Protein AF-A0ABD5R2S3-F1 (afdb_monomer_lite)

pLDDT: mean 78.73, std 15.58, range [35.03, 96.19]

Structure (mmCIF, N/CA/C/O backbone):
data_AF-A0ABD5R2S3-F1
#
_entry.id   AF-A0ABD5R2S3-F1
#
loop_
_atom_site.group_PDB
_atom_site.id
_atom_site.type_symbol
_atom_site.label_atom_id
_atom_site.label_alt_id
_atom_site.label_comp_id
_atom_site.label_asym_id
_atom_site.label_entity_id
_atom_site.label_seq_id
_atom_site.pdbx_PDB_ins_code
_atom_site.Cartn_x
_atom_site.Cartn_y
_atom_site.Cartn_z
_atom_site.occupancy
_atom_site.B_iso_or_equiv
_atom_site.auth_seq_id
_atom_site.auth_comp_id
_atom_site.auth_asym_id
_atom_site.auth_atom_id
_atom_site.pdbx_PDB_model_num
ATOM 1 N N . MET A 1 1 ? -37.734 40.642 54.650 1.00 35.03 1 MET A N 1
ATOM 2 C CA . MET A 1 1 ? -37.929 39.220 54.303 1.00 35.03 1 MET A CA 1
ATOM 3 C C . MET A 1 1 ? -37.049 38.918 53.099 1.00 35.03 1 MET A C 1
ATOM 5 O O . MET A 1 1 ? -37.447 39.195 51.981 1.00 35.03 1 MET A O 1
ATOM 9 N N . ILE A 1 2 ? -35.812 38.480 53.328 1.00 41.69 2 ILE A N 1
ATOM 10 C CA . ILE A 1 2 ? -34.903 38.029 52.266 1.00 41.69 2 ILE A CA 1
ATOM 11 C C . ILE A 1 2 ? -34.219 36.795 52.827 1.00 41.69 2 ILE A C 1
ATOM 13 O O . ILE A 1 2 ? -33.254 36.933 53.569 1.00 41.69 2 ILE A O 1
ATOM 17 N N . ILE A 1 3 ? -34.744 35.607 52.534 1.00 41.91 3 ILE A N 1
ATOM 18 C CA . ILE A 1 3 ? -33.978 34.374 52.696 1.00 41.91 3 ILE A CA 1
ATOM 19 C C . ILE A 1 3 ? -34.262 33.467 51.495 1.00 41.91 3 ILE A C 1
ATOM 21 O O . ILE A 1 3 ? -35.395 33.076 51.235 1.00 41.91 3 ILE A O 1
ATOM 25 N N . SER A 1 4 ? -33.156 33.185 50.803 1.00 44.66 4 SER A N 1
ATOM 26 C CA . SER A 1 4 ? -32.827 31.993 50.021 1.00 44.66 4 SER A CA 1
ATOM 27 C C . SER A 1 4 ? -33.628 31.665 48.759 1.00 44.66 4 SER A C 1
ATOM 29 O O . SER A 1 4 ? -34.630 30.960 48.801 1.00 44.66 4 SER A O 1
ATOM 31 N N . SER A 1 5 ? -33.044 31.983 47.603 1.00 44.72 5 SER A N 1
ATOM 32 C CA . SER A 1 5 ? -33.263 31.198 46.376 1.00 44.72 5 SER A CA 1
ATOM 33 C C . SER A 1 5 ? -32.020 31.064 45.480 1.00 44.72 5 SER A C 1
ATOM 35 O O . SER A 1 5 ? -32.139 30.691 44.321 1.00 44.72 5 SER A O 1
ATOM 37 N N . VAL A 1 6 ? -30.810 31.326 45.991 1.00 43.34 6 VAL A N 1
ATOM 38 C CA . VAL A 1 6 ? -29.577 31.328 45.165 1.00 43.34 6 VAL A CA 1
ATOM 39 C C . VAL A 1 6 ? -28.807 29.989 45.217 1.00 43.34 6 VAL A C 1
ATOM 41 O O . VAL A 1 6 ? -27.853 29.786 44.477 1.00 43.34 6 VAL A O 1
ATOM 44 N N . GLY A 1 7 ? -29.234 29.020 46.035 1.00 42.78 7 GLY A N 1
ATOM 45 C CA . GLY A 1 7 ? -28.465 27.789 46.286 1.00 42.78 7 GLY A CA 1
ATOM 46 C C . GLY A 1 7 ? -28.615 26.640 45.275 1.00 42.78 7 GLY A C 1
ATOM 47 O O . GLY A 1 7 ? -27.788 25.736 45.283 1.00 42.78 7 GLY A O 1
ATOM 48 N N . SER A 1 8 ? -29.636 26.630 44.411 1.00 38.38 8 SER A N 1
ATOM 49 C CA . SER A 1 8 ? -29.977 25.440 43.601 1.00 38.38 8 SER A CA 1
ATOM 50 C C . SER A 1 8 ? -29.576 25.508 42.121 1.00 38.38 8 SER A C 1
ATOM 52 O O . SER A 1 8 ? -29.535 24.471 41.463 1.00 38.38 8 SER A O 1
ATOM 54 N N . ALA A 1 9 ? -29.217 26.679 41.586 1.00 41.53 9 ALA A N 1
ATOM 55 C CA . ALA A 1 9 ? -28.818 26.815 40.177 1.00 41.53 9 ALA A CA 1
ATOM 56 C C . ALA A 1 9 ? -27.348 26.427 39.908 1.00 41.53 9 ALA A C 1
ATOM 58 O O . ALA A 1 9 ? -26.994 26.068 38.787 1.00 41.53 9 ALA A O 1
ATOM 59 N N . LEU A 1 10 ? -26.489 26.453 40.933 1.00 38.41 10 LEU A N 1
ATOM 60 C CA . LEU A 1 10 ? -25.050 26.188 40.793 1.00 38.41 10 LEU A CA 1
ATOM 61 C C . LEU A 1 10 ? -24.694 24.692 40.748 1.00 38.41 10 LEU A C 1
ATOM 63 O O . LEU A 1 10 ? -23.677 24.328 40.165 1.00 38.41 10 LEU A O 1
ATOM 67 N N . ILE A 1 11 ? -25.540 23.809 41.289 1.00 41.69 11 ILE A N 1
ATOM 68 C CA . ILE A 1 11 ? -25.256 22.361 41.345 1.00 41.69 11 ILE A CA 1
ATOM 69 C C . ILE A 1 11 ? -25.695 21.645 40.051 1.00 41.69 11 ILE A C 1
ATOM 71 O O . ILE A 1 11 ? -25.030 20.710 39.608 1.00 41.69 11 ILE A O 1
ATOM 75 N N . GLY A 1 12 ? -26.744 22.131 39.374 1.00 38.59 12 GLY A N 1
ATOM 76 C CA . GLY A 1 12 ? -27.188 21.581 38.083 1.00 38.59 12 GLY A CA 1
ATOM 77 C C . GLY A 1 12 ? -26.218 21.847 36.922 1.00 38.59 12 GLY A C 1
ATOM 78 O O . GLY A 1 12 ? -26.056 20.998 36.047 1.00 38.59 12 GLY A O 1
ATOM 79 N N . GLY A 1 13 ? -25.521 22.990 36.934 1.00 43.22 13 GLY A N 1
ATOM 80 C CA . GLY A 1 13 ? -24.570 23.367 35.879 1.00 43.22 13 GLY A CA 1
ATOM 81 C C . GLY A 1 13 ? -23.265 22.561 35.889 1.00 43.22 13 GLY A C 1
ATOM 82 O O . GLY A 1 13 ? -22.719 22.264 34.828 1.00 43.22 13 GLY A O 1
ATOM 83 N N . ILE A 1 14 ? -22.785 22.151 37.068 1.00 48.53 14 ILE A N 1
ATOM 84 C CA . ILE A 1 14 ? -21.514 21.417 37.207 1.00 48.53 14 ILE A CA 1
ATOM 85 C C . ILE A 1 14 ? -21.703 19.927 36.875 1.00 48.53 14 ILE A C 1
ATOM 87 O O . ILE A 1 14 ? -20.902 19.361 36.132 1.00 48.53 14 ILE A O 1
ATOM 91 N N . ALA A 1 15 ? -22.799 19.303 37.325 1.00 50.97 15 ALA A N 1
ATOM 92 C CA . ALA A 1 15 ? -23.119 17.915 36.971 1.00 50.97 15 ALA A CA 1
ATOM 93 C C . ALA A 1 15 ? -23.463 17.755 35.474 1.00 50.97 15 ALA A C 1
ATOM 95 O O . ALA A 1 15 ? -23.032 16.791 34.839 1.00 50.97 15 ALA A O 1
ATOM 96 N N . GLY A 1 16 ? -24.166 18.732 34.883 1.00 47.44 16 GLY A N 1
ATOM 97 C CA . GLY A 1 16 ? -24.430 18.770 33.441 1.00 47.44 16 GLY A CA 1
ATOM 98 C C . GLY A 1 16 ? -23.168 18.992 32.597 1.00 47.44 16 GLY A C 1
ATOM 99 O O . GLY A 1 16 ? -23.027 18.380 31.538 1.00 47.44 16 GLY A O 1
ATOM 100 N N . GLY A 1 17 ? -22.221 19.809 33.073 1.00 53.38 17 GLY A N 1
ATOM 101 C CA . GLY A 1 17 ? -20.957 20.090 32.382 1.00 53.38 17 GLY A CA 1
ATOM 102 C C . GLY A 1 17 ? -20.000 18.896 32.337 1.00 53.38 17 GLY A C 1
ATOM 103 O O . GLY A 1 17 ? -19.489 18.564 31.269 1.00 53.38 17 GLY A O 1
ATOM 104 N N . VAL A 1 18 ? -19.812 18.199 33.465 1.00 60.12 18 VAL A N 1
ATOM 105 C CA . VAL A 1 18 ? -18.942 17.007 33.534 1.00 60.12 18 VAL A CA 1
ATOM 106 C C . VAL A 1 18 ? -19.537 15.842 32.737 1.00 60.12 18 VAL A C 1
ATOM 108 O O . VAL A 1 18 ? -18.823 15.192 31.976 1.00 60.12 18 VAL A O 1
ATOM 111 N N . GLY A 1 19 ? -20.854 15.619 32.831 1.00 59.47 19 GLY A N 1
ATOM 112 C CA . GLY A 1 19 ? -21.535 14.591 32.037 1.00 59.47 19 GLY A CA 1
ATOM 113 C C . GLY A 1 19 ? -21.441 14.850 30.531 1.00 59.47 19 GLY A C 1
ATOM 114 O O . GLY A 1 19 ? -21.143 13.940 29.760 1.00 59.47 19 GLY A O 1
ATOM 115 N N . THR A 1 20 ? -21.612 16.106 30.107 1.00 68.25 20 THR A N 1
ATOM 116 C CA . THR A 1 20 ? -21.479 16.491 28.693 1.00 68.25 20 THR A CA 1
ATOM 117 C C . THR A 1 20 ? -20.044 16.329 28.197 1.00 68.25 20 THR A C 1
ATOM 119 O O . THR A 1 20 ? -19.849 15.857 27.080 1.00 68.25 20 THR A O 1
ATOM 122 N N . TYR A 1 21 ? -19.041 16.662 29.015 1.00 66.88 21 TYR A N 1
ATOM 123 C CA . TYR A 1 21 ? -17.632 16.496 28.655 1.00 66.88 21 TYR A CA 1
ATOM 124 C C . TYR A 1 21 ? -17.273 15.023 28.409 1.00 66.88 21 TYR A C 1
ATOM 126 O O . TYR A 1 21 ? -16.749 14.700 27.346 1.00 66.88 21 TYR A O 1
ATOM 134 N N . ILE A 1 22 ? -17.651 14.118 29.319 1.00 73.00 22 ILE A N 1
ATOM 135 C CA . ILE A 1 22 ? -17.390 12.672 29.177 1.00 73.00 22 ILE A CA 1
ATOM 136 C C . ILE A 1 22 ? -18.090 12.105 27.932 1.00 73.00 22 ILE A C 1
ATOM 138 O O . ILE A 1 22 ? -17.504 11.332 27.173 1.00 73.00 22 ILE A O 1
ATOM 142 N N . VAL A 1 23 ? -19.340 12.512 27.682 1.00 73.75 23 VAL A N 1
ATOM 143 C CA . VAL A 1 23 ? -20.082 12.096 26.481 1.00 73.75 23 VAL A CA 1
ATOM 144 C C . VAL A 1 23 ? -19.420 12.633 25.211 1.00 73.75 23 VAL A C 1
ATOM 146 O O . VAL A 1 23 ? -19.273 11.893 24.239 1.00 73.75 23 VAL A O 1
ATOM 149 N N . GLN A 1 24 ? -18.980 13.893 25.203 1.00 70.06 24 GLN A N 1
ATOM 150 C CA . GLN A 1 24 ? -18.267 14.478 24.067 1.00 70.06 24 GLN A CA 1
ATOM 151 C C . GLN A 1 24 ? -16.930 13.785 23.809 1.00 70.06 24 GLN A C 1
ATOM 153 O O . GLN A 1 24 ? -16.581 13.565 22.650 1.00 70.06 24 GLN A O 1
ATOM 158 N N . GLU A 1 25 ? -16.198 13.423 24.858 1.00 77.50 25 GLU A N 1
ATOM 159 C CA . GLU A 1 25 ? -14.932 12.703 24.755 1.00 77.50 25 GLU A CA 1
ATOM 160 C C . GLU A 1 25 ? -15.140 11.302 24.175 1.00 77.50 25 GLU A C 1
ATOM 162 O O . GLU A 1 25 ? -14.467 10.934 23.214 1.00 77.50 25 GLU A O 1
ATOM 167 N N . LYS A 1 26 ? -16.176 10.586 24.626 1.00 73.62 26 LYS A N 1
ATOM 168 C CA . LYS A 1 26 ? -16.571 9.294 24.048 1.00 73.62 26 LYS A CA 1
ATOM 169 C C . LYS A 1 26 ? -16.994 9.411 22.580 1.00 73.62 26 LYS A C 1
ATOM 171 O O . LYS A 1 26 ? -16.576 8.612 21.751 1.00 73.62 26 LYS A O 1
ATOM 176 N N . ILE A 1 27 ? -17.771 10.436 22.220 1.00 79.50 27 ILE A N 1
ATOM 177 C CA . ILE A 1 27 ? -18.147 10.691 20.818 1.00 79.50 27 ILE A CA 1
ATOM 178 C C . ILE A 1 27 ? -16.908 10.996 19.966 1.00 79.50 27 ILE A C 1
ATOM 180 O O . ILE A 1 27 ? -16.833 10.558 18.819 1.00 79.50 27 ILE A O 1
ATOM 184 N N . ARG A 1 28 ? -15.939 11.755 20.492 1.00 82.31 28 ARG A N 1
ATOM 185 C CA . ARG A 1 28 ? -14.683 12.058 19.787 1.00 82.31 28 ARG A CA 1
ATOM 186 C C . ARG A 1 28 ? -13.827 10.810 19.596 1.00 82.31 28 ARG A C 1
ATOM 188 O O . ARG A 1 28 ? -13.316 10.633 18.495 1.00 82.31 28 ARG A O 1
ATOM 195 N N . ALA A 1 29 ? -13.714 9.961 20.617 1.00 83.06 29 ALA A N 1
ATOM 196 C CA . ALA A 1 29 ? -13.007 8.686 20.538 1.00 83.06 29 ALA A CA 1
ATOM 197 C C . ALA A 1 29 ? -13.628 7.781 19.466 1.00 83.06 29 ALA A C 1
ATOM 199 O O . ALA A 1 29 ? -12.946 7.435 18.506 1.00 83.06 29 ALA A O 1
ATOM 200 N N . ASN A 1 30 ? -14.945 7.557 19.523 1.00 83.62 30 ASN A N 1
ATOM 201 C CA . ASN A 1 30 ? -15.657 6.750 18.528 1.00 83.62 30 ASN A CA 1
ATOM 202 C C . ASN A 1 30 ? -15.511 7.318 17.105 1.00 83.62 30 ASN A C 1
ATOM 204 O O . ASN A 1 30 ? -15.326 6.577 16.146 1.00 83.62 30 ASN A O 1
ATOM 208 N N . LYS A 1 31 ? -15.570 8.649 16.941 1.00 88.00 31 LYS A N 1
ATOM 209 C CA . LYS A 1 31 ? -15.338 9.292 15.636 1.00 88.00 31 LYS A CA 1
ATOM 210 C C . LYS A 1 31 ? -13.907 9.103 15.140 1.00 88.00 31 LYS A C 1
ATOM 212 O O . LYS A 1 31 ? -13.702 9.064 13.932 1.00 88.00 31 LYS A O 1
ATOM 217 N N . LYS A 1 32 ? -12.919 9.060 16.038 1.00 88.25 32 LYS A N 1
ATOM 218 C CA . LYS A 1 32 ? -11.519 8.823 15.676 1.00 88.25 32 LYS A CA 1
ATOM 219 C C . LYS A 1 32 ? -11.322 7.372 15.244 1.00 88.25 32 LYS A C 1
ATOM 221 O O . LYS A 1 32 ? -10.746 7.158 14.187 1.00 88.25 32 LYS A O 1
ATOM 226 N N . GLU A 1 33 ? -11.844 6.416 16.006 1.00 88.50 33 GLU A N 1
ATOM 227 C CA . GLU A 1 33 ? -11.808 4.988 15.660 1.00 88.50 33 GLU A CA 1
ATOM 228 C C . GLU A 1 33 ? -12.471 4.725 14.308 1.00 88.50 33 GLU A C 1
ATOM 230 O O . GLU A 1 33 ? -11.879 4.087 13.442 1.00 88.50 33 GLU A O 1
ATOM 235 N N . GLU A 1 34 ? -13.646 5.311 14.073 1.00 89.56 34 GLU A N 1
ATOM 236 C CA . GLU A 1 34 ? -14.338 5.175 12.793 1.00 89.56 34 GLU A CA 1
ATOM 237 C C . GLU A 1 34 ? -13.530 5.766 11.631 1.00 89.56 34 GLU A C 1
ATOM 239 O O . GLU A 1 34 ? -13.448 5.162 10.565 1.00 89.56 34 GLU A O 1
ATOM 244 N N . LYS A 1 35 ? -12.879 6.917 11.835 1.00 91.50 35 LYS A N 1
ATOM 245 C CA . LYS A 1 35 ? -11.986 7.502 10.824 1.00 91.50 35 LYS A CA 1
ATOM 246 C C . LYS A 1 35 ? -10.779 6.618 10.534 1.00 91.50 35 LYS A C 1
ATOM 248 O O . LYS A 1 35 ? -10.423 6.468 9.373 1.00 91.50 35 LYS A O 1
ATOM 253 N N . ILE A 1 36 ? -10.163 6.034 11.562 1.00 93.31 36 ILE A N 1
ATOM 254 C CA . ILE A 1 36 ? -9.034 5.106 11.400 1.00 93.31 36 ILE A CA 1
ATOM 255 C C . ILE A 1 36 ? -9.485 3.880 10.602 1.00 93.31 36 ILE A C 1
ATOM 257 O O . ILE A 1 36 ? -8.828 3.496 9.639 1.00 93.31 36 ILE A O 1
ATOM 261 N N . ARG A 1 37 ? -10.646 3.311 10.942 1.00 91.44 37 ARG A N 1
ATOM 262 C CA . ARG A 1 37 ? -11.231 2.167 10.235 1.00 91.44 37 ARG A CA 1
ATOM 263 C C . ARG A 1 37 ? -11.491 2.476 8.761 1.00 91.44 37 ARG A C 1
ATOM 265 O O . ARG A 1 37 ? -11.076 1.710 7.896 1.00 91.44 37 ARG A O 1
ATOM 272 N N . GLN A 1 38 ? -12.127 3.611 8.471 1.00 91.81 38 GLN A N 1
ATOM 273 C CA . GLN A 1 38 ? -12.382 4.063 7.099 1.00 91.81 38 GLN A CA 1
ATOM 274 C C . GLN A 1 38 ? -11.083 4.319 6.329 1.00 91.81 38 GLN A C 1
ATOM 276 O O . GLN A 1 38 ? -10.996 3.982 5.148 1.00 91.81 38 GLN A O 1
ATOM 281 N N . LEU A 1 39 ? -10.067 4.879 6.991 1.00 94.31 39 LEU A N 1
ATOM 282 C CA . LEU A 1 39 ? -8.756 5.111 6.396 1.00 94.31 39 LEU A CA 1
ATOM 283 C C . LEU A 1 39 ? -8.080 3.792 6.007 1.00 94.31 39 LEU A C 1
ATOM 285 O O . LEU A 1 39 ? -7.690 3.647 4.851 1.00 94.31 39 LEU A O 1
ATOM 289 N N . ARG A 1 40 ? -8.006 2.818 6.925 1.00 94.56 40 ARG A N 1
ATOM 290 C CA . ARG A 1 40 ? -7.461 1.476 6.645 1.00 94.56 40 ARG A CA 1
ATOM 291 C C . ARG A 1 40 ? -8.175 0.820 5.471 1.00 94.56 40 ARG A C 1
ATOM 293 O O . ARG A 1 40 ? -7.526 0.397 4.523 1.00 94.56 40 ARG A O 1
ATOM 300 N N . GLN A 1 41 ? -9.508 0.807 5.497 1.00 91.56 41 GLN A N 1
ATOM 301 C CA . GLN A 1 41 ? -10.320 0.225 4.427 1.00 91.56 41 GLN A CA 1
ATOM 302 C C . GLN A 1 41 ? -10.076 0.900 3.076 1.00 91.56 41 GLN A C 1
ATOM 304 O O . GLN A 1 41 ? -9.966 0.215 2.064 1.00 91.56 41 GLN A O 1
ATOM 309 N N . SER A 1 42 ? -9.964 2.229 3.054 1.00 92.38 42 SER A N 1
ATOM 310 C CA . SER A 1 42 ? -9.717 2.972 1.817 1.00 92.38 42 SER A CA 1
ATOM 311 C C . SER A 1 42 ? -8.323 2.679 1.259 1.00 92.38 42 SER A C 1
ATOM 313 O O . SER A 1 42 ? -8.182 2.461 0.058 1.00 92.38 42 SER A O 1
ATOM 315 N N . LEU A 1 43 ? -7.301 2.642 2.122 1.00 94.44 43 LEU A N 1
ATOM 316 C CA . LEU A 1 43 ? -5.931 2.310 1.725 1.00 94.44 43 LEU A CA 1
ATOM 317 C C . LEU A 1 43 ? -5.838 0.871 1.210 1.00 94.44 43 LEU A C 1
ATOM 319 O O . LEU A 1 43 ? -5.302 0.648 0.131 1.00 94.44 43 LEU A O 1
ATOM 323 N N . ILE A 1 44 ? -6.432 -0.093 1.918 1.00 92.75 44 ILE A N 1
ATOM 324 C CA . ILE A 1 44 ? -6.492 -1.493 1.478 1.00 92.75 44 ILE A CA 1
ATOM 325 C C . ILE A 1 44 ? -7.224 -1.618 0.139 1.00 92.75 44 ILE A C 1
ATOM 327 O O . ILE A 1 44 ? -6.778 -2.359 -0.732 1.00 92.75 44 ILE A O 1
ATOM 331 N N . ALA A 1 45 ? -8.314 -0.875 -0.068 1.00 90.38 45 ALA A N 1
ATOM 332 C CA . ALA A 1 45 ? -9.027 -0.880 -1.340 1.00 90.38 45 ALA A CA 1
ATOM 333 C C . ALA A 1 45 ? -8.148 -0.373 -2.498 1.00 90.38 45 ALA A C 1
ATOM 335 O O . ALA A 1 45 ? -8.150 -0.992 -3.562 1.00 90.38 45 ALA A O 1
ATOM 336 N N . GLU A 1 46 ? -7.361 0.691 -2.302 1.00 91.81 46 GLU A N 1
ATOM 337 C CA . GLU A 1 46 ? -6.380 1.138 -3.304 1.00 91.81 46 GLU A CA 1
ATOM 338 C C . GLU A 1 46 ? -5.303 0.070 -3.544 1.00 91.81 46 GLU A C 1
ATOM 340 O O . GLU A 1 46 ? -5.079 -0.319 -4.687 1.00 91.81 46 GLU A O 1
ATOM 345 N N . LEU A 1 47 ? -4.709 -0.475 -2.476 1.00 92.31 47 LEU A N 1
ATOM 346 C CA . LEU A 1 47 ? -3.671 -1.511 -2.552 1.00 92.31 47 LEU A CA 1
ATOM 347 C C . LEU A 1 47 ? -4.156 -2.798 -3.235 1.00 92.31 47 LEU A C 1
ATOM 349 O O . LEU A 1 47 ? -3.370 -3.452 -3.920 1.00 92.31 47 LEU A O 1
ATOM 353 N N . SER A 1 48 ? -5.438 -3.148 -3.083 1.00 89.00 48 SER A N 1
ATOM 354 C CA . SER A 1 48 ? -6.058 -4.318 -3.721 1.00 89.00 48 SER A CA 1
ATOM 355 C C . SER A 1 48 ? -6.166 -4.200 -5.241 1.00 89.00 48 SER A C 1
ATOM 357 O O . SER A 1 48 ? -6.294 -5.218 -5.913 1.00 89.00 48 SER A O 1
ATOM 359 N N . CYS A 1 49 ? -6.116 -2.97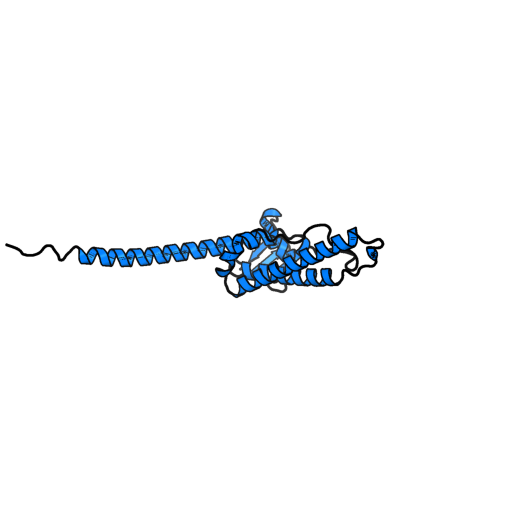8 -5.780 1.00 87.69 49 CYS A N 1
ATOM 360 C CA . CYS A 1 49 ? -6.215 -2.715 -7.215 1.00 87.69 49 CYS A CA 1
ATOM 361 C C . CYS A 1 49 ? -4.845 -2.701 -7.915 1.00 87.69 49 CYS A C 1
ATOM 363 O O . CYS A 1 49 ? -4.777 -2.397 -9.102 1.00 87.69 49 CYS A O 1
ATOM 365 N N . LEU A 1 50 ? -3.755 -2.982 -7.191 1.00 86.88 50 LEU A N 1
ATOM 366 C CA . LEU A 1 50 ? -2.385 -2.961 -7.714 1.00 86.88 50 LEU A CA 1
ATOM 367 C C . LEU A 1 50 ? -1.975 -4.335 -8.263 1.00 86.88 50 LEU A C 1
ATOM 369 O O . LEU A 1 50 ? -1.050 -4.986 -7.766 1.00 86.88 50 LEU A O 1
ATOM 373 N N . ASP A 1 51 ? -2.691 -4.785 -9.288 1.00 81.50 51 ASP A N 1
ATOM 374 C CA . ASP A 1 51 ? -2.576 -6.129 -9.867 1.00 81.50 51 ASP A CA 1
ATOM 375 C C . ASP A 1 51 ? -1.169 -6.421 -10.414 1.00 81.50 51 ASP A C 1
ATOM 377 O O . ASP A 1 51 ? -0.699 -7.562 -10.406 1.00 81.50 51 ASP A O 1
ATOM 381 N N . GLU A 1 52 ? -0.454 -5.399 -10.875 1.00 77.81 52 GLU A N 1
ATOM 382 C CA . GLU A 1 52 ? 0.900 -5.516 -11.411 1.00 77.81 52 GLU A CA 1
ATOM 383 C C . GLU A 1 52 ? 1.961 -5.803 -10.338 1.00 77.81 52 GLU A C 1
ATOM 385 O O . GLU A 1 52 ? 3.020 -6.367 -10.641 1.00 77.81 52 GLU A O 1
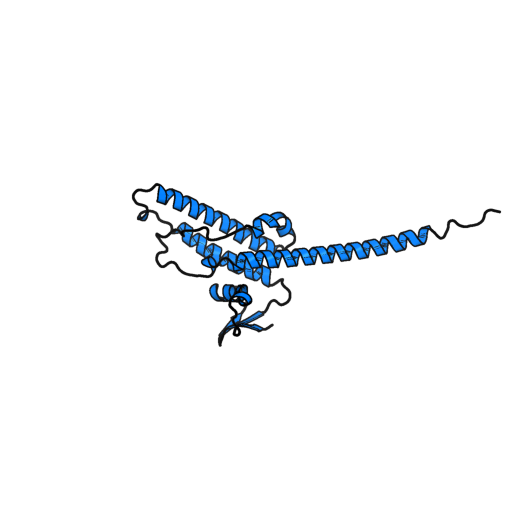ATOM 390 N N . LEU A 1 53 ? 1.696 -5.432 -9.081 1.00 78.38 53 LEU A N 1
ATOM 391 C CA . LEU A 1 53 ? 2.560 -5.799 -7.958 1.00 78.38 53 LEU A CA 1
ATOM 392 C C . LEU A 1 53 ? 2.314 -7.248 -7.530 1.00 78.38 53 LEU A C 1
ATOM 394 O O . LEU A 1 53 ? 3.262 -7.933 -7.152 1.00 78.38 53 LEU A O 1
ATOM 398 N N . ALA A 1 54 ? 1.075 -7.725 -7.668 1.00 72.25 54 ALA A N 1
ATOM 399 C CA . ALA A 1 54 ? 0.687 -9.096 -7.359 1.00 72.25 54 ALA A CA 1
ATOM 400 C C . ALA A 1 54 ? 1.155 -10.122 -8.400 1.00 72.25 54 ALA A C 1
ATOM 402 O O . ALA A 1 54 ? 1.428 -11.274 -8.059 1.00 72.25 54 ALA A O 1
ATOM 403 N N . ASN A 1 55 ? 1.264 -9.715 -9.667 1.00 69.50 55 ASN A N 1
ATOM 404 C CA . ASN A 1 55 ? 1.637 -10.598 -10.764 1.00 69.50 55 ASN A CA 1
ATOM 405 C C . ASN A 1 55 ? 3.142 -10.547 -11.065 1.00 69.50 55 ASN A C 1
ATOM 407 O O . ASN A 1 55 ? 3.685 -9.568 -11.581 1.00 69.50 55 ASN A O 1
ATOM 411 N N . GLU A 1 56 ? 3.823 -11.661 -10.816 1.00 59.03 56 GLU A N 1
ATOM 412 C CA . GLU A 1 56 ? 5.245 -11.847 -11.102 1.00 59.03 56 GLU A CA 1
ATOM 413 C C . GLU A 1 56 ? 5.455 -12.189 -12.588 1.00 59.03 56 GLU A C 1
ATOM 415 O O . GLU A 1 56 ? 5.709 -13.332 -12.963 1.00 59.03 56 GLU A O 1
ATOM 420 N N . LYS A 1 57 ? 5.254 -11.222 -13.492 1.00 53.72 57 LYS A N 1
ATOM 421 C CA . LYS A 1 57 ? 5.439 -11.463 -14.932 1.00 53.72 57 LYS A CA 1
ATOM 422 C C . LYS A 1 57 ? 6.085 -10.288 -15.652 1.00 53.72 57 LYS A C 1
ATOM 424 O O . LYS A 1 57 ? 5.409 -9.416 -16.183 1.00 53.72 57 LYS A O 1
ATOM 429 N N . SER A 1 58 ? 7.401 -10.361 -15.833 1.00 49.50 58 SER A N 1
ATOM 430 C CA . SER A 1 58 ? 7.950 -10.028 -17.148 1.00 49.50 58 SER A CA 1
ATOM 431 C C . SER A 1 58 ? 9.045 -11.027 -17.512 1.00 49.50 58 SER A C 1
ATOM 433 O O . SER A 1 58 ? 9.912 -11.351 -16.711 1.00 49.50 58 SER A O 1
ATOM 435 N N . SER A 1 59 ? 8.985 -11.573 -18.722 1.00 43.00 59 SER A N 1
ATOM 436 C CA . SER A 1 59 ? 9.925 -12.581 -19.222 1.00 43.00 59 SER A CA 1
ATOM 437 C C . SER A 1 59 ? 11.236 -11.976 -19.749 1.00 43.00 59 SER A C 1
ATOM 439 O O . SER A 1 59 ? 12.091 -12.711 -20.233 1.00 43.00 59 SER A O 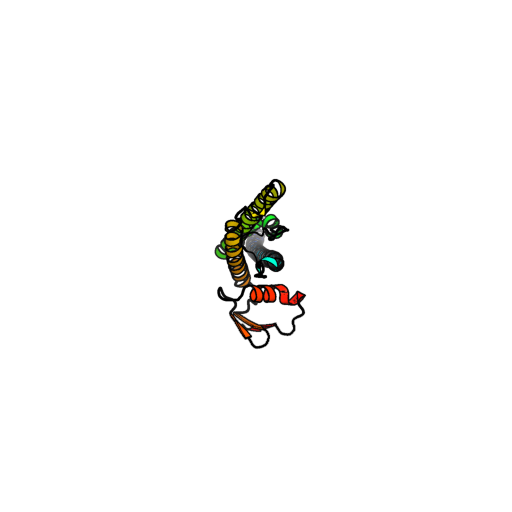1
ATOM 441 N N . ASN A 1 60 ? 11.408 -10.647 -19.680 1.00 51.72 60 ASN A N 1
ATOM 442 C CA . ASN A 1 60 ? 12.623 -9.940 -20.098 1.00 51.72 60 ASN A CA 1
ATOM 443 C C . ASN A 1 60 ? 12.913 -8.724 -19.198 1.00 51.72 60 ASN A C 1
ATOM 445 O O . ASN A 1 60 ? 12.847 -7.567 -19.610 1.00 51.72 60 ASN A O 1
ATOM 449 N N . TYR A 1 61 ? 13.298 -9.023 -17.956 1.00 51.75 61 TYR A N 1
ATOM 450 C CA . TYR A 1 61 ? 13.597 -8.063 -16.885 1.00 51.75 61 TYR A CA 1
ATOM 451 C C . TYR A 1 61 ? 14.687 -7.023 -17.204 1.00 51.75 61 TYR A C 1
ATOM 453 O O . TYR A 1 61 ? 14.812 -6.039 -16.494 1.00 51.75 61 TYR A O 1
ATOM 461 N N . ARG A 1 62 ? 15.536 -7.219 -18.219 1.00 51.28 62 ARG A N 1
ATOM 462 C CA . ARG A 1 62 ? 16.644 -6.280 -18.494 1.00 51.28 62 ARG A CA 1
ATOM 463 C C . ARG A 1 62 ? 16.285 -5.133 -19.435 1.00 51.28 62 ARG A C 1
ATOM 465 O O . ARG A 1 62 ? 16.939 -4.098 -19.385 1.00 51.28 62 ARG A O 1
ATOM 472 N N . THR A 1 63 ? 15.277 -5.308 -20.287 1.00 56.34 63 THR A N 1
ATOM 473 C CA . THR A 1 63 ? 15.033 -4.402 -21.425 1.00 56.34 63 THR A CA 1
ATOM 474 C C . THR A 1 63 ? 13.608 -3.867 -21.502 1.00 56.34 63 THR A C 1
ATOM 476 O O . THR A 1 63 ? 13.324 -3.032 -22.357 1.00 56.34 63 THR A O 1
ATOM 479 N N . GLN A 1 64 ? 12.703 -4.323 -20.633 1.00 65.50 64 GLN A N 1
ATOM 480 C CA . GLN A 1 64 ? 11.307 -3.897 -20.655 1.00 65.50 64 GLN A CA 1
ATOM 481 C C . GLN A 1 64 ? 11.024 -2.904 -19.532 1.00 65.50 64 GLN A C 1
ATOM 483 O O . GLN A 1 64 ? 11.151 -3.214 -18.351 1.00 65.50 64 GLN A O 1
ATOM 488 N N . VAL A 1 65 ? 10.607 -1.703 -19.928 1.00 68.75 65 VAL A N 1
ATOM 489 C CA . VAL A 1 65 ? 9.955 -0.739 -19.044 1.00 68.75 65 VAL A CA 1
ATOM 490 C C . VAL A 1 65 ? 8.449 -0.982 -19.161 1.00 68.75 65 VAL A C 1
ATOM 492 O O . VAL A 1 65 ? 7.950 -1.080 -20.286 1.00 68.75 65 VAL A O 1
ATOM 495 N N . PRO A 1 66 ? 7.703 -1.086 -18.050 1.00 70.00 66 PRO A N 1
ATOM 496 C CA . PRO A 1 66 ? 6.251 -1.232 -18.101 1.00 70.00 66 PRO A CA 1
ATOM 497 C C . PRO A 1 66 ? 5.604 -0.123 -18.937 1.00 70.00 66 PRO A C 1
ATOM 499 O O . PRO A 1 66 ? 6.130 0.989 -19.004 1.00 70.00 66 PRO A O 1
ATOM 502 N N . GLY A 1 67 ? 4.479 -0.417 -19.595 1.00 62.72 67 GLY A N 1
ATOM 503 C CA . GLY A 1 67 ? 3.823 0.505 -20.535 1.00 62.72 67 GLY A CA 1
ATOM 504 C C . GLY A 1 67 ? 2.952 1.583 -19.879 1.00 62.72 67 GLY A C 1
ATOM 505 O O . GLY A 1 67 ? 2.862 2.687 -20.406 1.00 62.72 67 GLY A O 1
ATOM 506 N N . ASN A 1 68 ? 2.395 1.300 -18.694 1.00 66.00 68 ASN A N 1
ATOM 507 C CA . ASN A 1 68 ? 1.500 2.196 -17.946 1.00 66.00 68 ASN A CA 1
ATOM 508 C C . ASN A 1 68 ? 2.016 2.490 -16.531 1.00 66.00 68 ASN A C 1
ATOM 510 O O . ASN A 1 68 ? 2.977 1.868 -16.075 1.00 66.00 68 ASN A O 1
ATOM 514 N N . GLU A 1 69 ? 1.455 3.504 -15.870 1.00 68.19 69 GLU A N 1
ATOM 515 C CA . GLU A 1 69 ? 1.667 3.674 -14.427 1.00 68.19 69 GLU A CA 1
ATOM 516 C C . GLU A 1 69 ? 1.206 2.402 -13.710 1.00 68.19 69 GLU A C 1
ATOM 518 O O . GLU A 1 69 ? 0.154 1.863 -14.033 1.00 68.19 69 GLU A O 1
ATOM 523 N N . ILE A 1 70 ? 2.040 1.898 -12.804 1.00 71.81 70 ILE A N 1
ATOM 524 C CA . ILE A 1 70 ? 1.852 0.590 -12.158 1.00 71.81 70 ILE A CA 1
ATOM 525 C C . ILE A 1 70 ? 1.187 0.768 -10.791 1.00 71.81 70 ILE A C 1
ATOM 527 O O . ILE A 1 70 ? 0.618 -0.161 -10.234 1.00 71.81 70 ILE A O 1
ATOM 531 N N . ILE A 1 71 ? 1.308 1.967 -10.212 1.00 80.44 71 ILE A N 1
ATOM 532 C CA . ILE A 1 71 ? 0.909 2.225 -8.832 1.00 80.44 71 ILE A CA 1
ATOM 533 C C . ILE A 1 71 ? 0.140 3.532 -8.753 1.00 80.44 71 ILE A C 1
ATOM 535 O O . ILE A 1 71 ? 0.711 4.599 -8.966 1.00 80.44 71 ILE A O 1
ATOM 539 N N . THR A 1 72 ? -1.140 3.459 -8.403 1.00 83.38 72 THR A N 1
ATOM 540 C CA . THR A 1 72 ? -1.950 4.633 -8.071 1.00 83.38 72 THR A CA 1
ATOM 541 C C . THR A 1 72 ? -1.733 5.028 -6.611 1.00 83.38 72 THR A C 1
ATOM 543 O O . THR A 1 72 ? -1.534 4.178 -5.747 1.00 83.38 72 THR A O 1
ATOM 546 N N . ALA A 1 73 ? -1.770 6.330 -6.323 1.00 88.00 73 ALA A N 1
ATOM 547 C CA . ALA A 1 73 ? -1.581 6.871 -4.972 1.00 88.00 73 ALA A CA 1
ATOM 548 C C . ALA A 1 73 ? -2.629 7.941 -4.628 1.00 88.00 73 ALA A C 1
ATOM 550 O O . ALA A 1 73 ? -2.335 8.912 -3.929 1.00 88.00 73 ALA A O 1
ATOM 551 N N . GLU A 1 74 ? -3.826 7.836 -5.197 1.00 89.56 74 GLU A N 1
ATOM 552 C CA . GLU A 1 74 ? -4.886 8.837 -5.074 1.00 89.56 74 GLU A CA 1
ATOM 553 C C . GLU A 1 74 ? -5.497 8.842 -3.671 1.00 89.56 74 GLU A C 1
ATOM 555 O O . GLU A 1 74 ? -5.652 9.907 -3.059 1.00 89.56 74 GLU A O 1
ATOM 560 N N . VAL A 1 75 ? -5.793 7.661 -3.124 1.00 91.38 75 VAL A N 1
ATOM 561 C CA . VAL A 1 75 ? -6.327 7.505 -1.767 1.00 91.38 75 VAL A CA 1
ATOM 562 C C . VAL A 1 75 ? -5.288 7.949 -0.748 1.00 91.38 75 VAL A C 1
ATOM 564 O O . VAL A 1 75 ? -5.611 8.741 0.140 1.00 91.38 75 VAL A O 1
ATOM 567 N N . TYR A 1 76 ? -4.032 7.531 -0.911 1.00 92.25 76 TYR A N 1
ATOM 568 C CA . TYR A 1 76 ? -2.940 8.010 -0.065 1.00 92.25 76 TYR A CA 1
ATOM 569 C C . TYR A 1 76 ? -2.796 9.537 -0.100 1.00 92.25 76 TYR A C 1
ATOM 571 O O . TYR A 1 76 ? -2.795 10.187 0.947 1.00 92.25 76 TYR A O 1
ATOM 579 N N . LYS A 1 77 ? -2.726 10.146 -1.292 1.00 90.88 77 LYS A N 1
ATOM 580 C CA . LYS A 1 77 ? -2.560 11.604 -1.433 1.00 90.88 77 LYS A CA 1
ATOM 581 C C . LYS A 1 77 ? -3.732 12.368 -0.816 1.00 90.88 77 LYS A C 1
ATOM 583 O O . LYS A 1 77 ? -3.505 13.323 -0.068 1.00 90.88 77 LYS A O 1
ATOM 588 N N . SER A 1 78 ? -4.966 11.933 -1.084 1.00 92.19 78 SER A N 1
ATOM 589 C CA . SER A 1 78 ? -6.185 12.573 -0.563 1.00 92.19 78 SER A CA 1
ATOM 590 C C . SER A 1 78 ? -6.339 12.442 0.955 1.00 92.19 78 SER A C 1
ATOM 592 O O . SER A 1 78 ? -6.940 13.314 1.583 1.00 92.19 78 SER A O 1
ATOM 594 N N . ASN A 1 79 ? -5.738 11.413 1.562 1.00 91.50 79 ASN A N 1
ATOM 595 C CA . ASN A 1 79 ? -5.794 11.159 3.002 1.00 91.50 79 ASN A CA 1
ATOM 596 C C . ASN A 1 79 ? -4.461 11.378 3.733 1.00 91.50 79 ASN A C 1
ATOM 598 O O . ASN A 1 79 ? -4.346 11.026 4.904 1.00 91.50 79 ASN A O 1
ATOM 602 N N . SER A 1 80 ? -3.472 12.007 3.095 1.00 89.50 80 SER A N 1
ATOM 603 C CA . SER A 1 80 ? -2.120 12.201 3.646 1.00 89.50 80 SER A CA 1
ATOM 604 C C . SER A 1 80 ? -2.098 12.841 5.044 1.00 89.50 80 SER A C 1
ATOM 606 O O . SER A 1 80 ? -1.335 12.424 5.912 1.00 89.50 80 SER A O 1
ATOM 608 N N . SER A 1 81 ? -2.989 13.801 5.314 1.00 89.81 81 SER A N 1
ATOM 609 C CA . SER A 1 81 ? -3.123 14.436 6.636 1.00 89.81 81 SER A CA 1
ATOM 610 C C . SER A 1 81 ? -3.662 13.494 7.722 1.00 89.81 81 SER A C 1
ATOM 612 O O . SER A 1 81 ? -3.418 13.705 8.911 1.00 89.81 81 SER A O 1
ATOM 614 N N . GLN A 1 82 ? -4.376 12.445 7.320 1.00 92.00 82 GLN A N 1
ATOM 615 C CA . GLN A 1 82 ? -5.009 11.465 8.198 1.00 92.00 82 GLN A CA 1
ATOM 616 C C . GLN A 1 82 ? -4.121 10.247 8.463 1.00 92.00 82 GLN A C 1
ATOM 618 O O . GLN A 1 82 ? -4.404 9.516 9.403 1.00 92.00 82 GLN A O 1
ATOM 623 N N . ILE A 1 83 ? -3.020 10.063 7.722 1.00 92.31 83 ILE A N 1
ATOM 624 C CA . ILE A 1 83 ? -2.041 8.984 7.964 1.00 92.31 83 ILE A CA 1
ATOM 625 C C . ILE A 1 83 ? -1.505 9.020 9.401 1.00 92.31 83 ILE A C 1
ATOM 627 O O . ILE A 1 83 ? -1.298 7.980 10.009 1.00 92.31 83 ILE A O 1
ATOM 631 N N . SER A 1 84 ? -1.395 10.214 9.992 1.00 90.56 84 SER A N 1
ATOM 632 C CA . SER A 1 84 ? -1.019 10.405 11.403 1.00 90.56 84 SER A CA 1
ATOM 633 C C . SER A 1 84 ? -1.996 9.803 12.429 1.00 90.56 84 SER A C 1
ATOM 635 O O . SER A 1 84 ? -1.697 9.793 13.623 1.00 90.56 84 SER A O 1
ATOM 637 N N . LEU A 1 85 ? -3.180 9.353 11.998 1.00 92.38 85 LEU A N 1
ATOM 638 C CA . LEU A 1 85 ? -4.160 8.683 12.854 1.00 92.38 85 LEU A CA 1
ATOM 639 C C . LEU A 1 85 ? -3.906 7.178 12.990 1.00 92.38 85 LEU A C 1
ATOM 641 O O . LEU A 1 85 ? -4.442 6.589 13.928 1.00 92.38 85 LEU A O 1
ATOM 645 N N . LEU A 1 86 ? -3.146 6.585 12.065 1.00 94.19 86 LEU A N 1
ATOM 646 C CA . LEU A 1 86 ? -2.741 5.180 12.102 1.00 94.19 86 LEU A CA 1
ATOM 647 C C . LEU A 1 86 ? -1.766 4.920 13.263 1.00 94.19 86 LEU A C 1
ATOM 649 O O . LEU A 1 86 ? -1.268 5.862 13.894 1.00 94.19 86 LEU A O 1
ATOM 653 N N . THR A 1 87 ? -1.489 3.649 13.558 1.00 94.25 87 THR A N 1
ATOM 654 C CA . THR A 1 87 ? -0.369 3.308 14.447 1.00 94.25 87 THR A CA 1
ATOM 655 C C . THR A 1 87 ? 0.959 3.757 13.817 1.00 94.25 87 THR A C 1
ATOM 657 O O . THR A 1 87 ? 1.029 3.958 12.599 1.00 94.25 87 THR A O 1
ATOM 660 N N . PRO A 1 88 ? 2.022 3.967 14.613 1.00 94.94 88 PRO A N 1
ATOM 661 C CA . PRO A 1 88 ? 3.340 4.294 14.073 1.00 94.94 88 PRO A CA 1
ATOM 662 C C . PRO A 1 88 ? 3.822 3.298 13.010 1.00 94.94 88 PRO A C 1
ATOM 664 O O . PRO A 1 88 ? 4.331 3.720 11.975 1.00 94.94 88 PRO A O 1
ATOM 667 N N . GLU A 1 89 ? 3.600 2.006 13.242 1.00 95.12 89 GLU A N 1
ATOM 668 C CA . GLU A 1 89 ? 4.004 0.906 12.367 1.00 95.12 89 GLU A CA 1
ATOM 669 C C . GLU A 1 89 ? 3.234 0.943 11.037 1.00 95.12 89 GLU A C 1
ATOM 671 O O . GLU A 1 89 ? 3.840 0.932 9.963 1.00 95.12 89 GLU A O 1
ATOM 676 N N . GLU A 1 90 ? 1.909 1.117 11.093 1.00 95.50 90 GLU A N 1
ATOM 677 C CA . GLU A 1 90 ? 1.056 1.294 9.913 1.00 95.50 90 GLU A CA 1
ATOM 678 C C . GLU A 1 90 ? 1.459 2.531 9.106 1.00 95.50 90 GLU A C 1
ATOM 680 O O . GLU A 1 90 ? 1.601 2.476 7.884 1.00 95.50 90 GLU A O 1
ATOM 685 N N . ALA A 1 91 ? 1.650 3.667 9.783 1.00 95.81 91 ALA A N 1
ATOM 686 C CA . ALA A 1 91 ? 2.033 4.912 9.135 1.00 95.81 91 ALA A CA 1
ATOM 687 C C . ALA A 1 91 ? 3.395 4.775 8.441 1.00 95.81 91 ALA A C 1
ATOM 689 O O . ALA A 1 91 ? 3.549 5.223 7.304 1.00 95.81 91 ALA A O 1
ATOM 690 N N . GLU A 1 92 ? 4.371 4.139 9.092 1.00 96.19 92 GLU A N 1
ATOM 691 C CA . GLU A 1 92 ? 5.688 3.880 8.516 1.00 96.19 92 GLU A CA 1
ATOM 692 C C . GLU A 1 92 ? 5.599 2.964 7.289 1.00 96.19 92 GLU A C 1
ATOM 694 O O . GLU A 1 92 ? 6.203 3.274 6.258 1.00 96.19 92 GLU A O 1
ATOM 699 N N . ALA A 1 93 ? 4.830 1.875 7.365 1.00 96.19 93 ALA A N 1
ATOM 700 C CA . ALA A 1 93 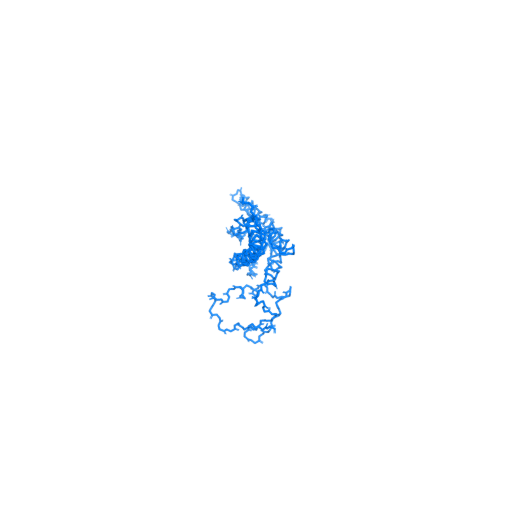? 4.648 0.944 6.256 1.00 96.19 93 ALA A CA 1
ATOM 701 C C . ALA A 1 93 ? 3.969 1.619 5.049 1.00 96.19 93 ALA A C 1
ATOM 703 O O . ALA A 1 93 ? 4.474 1.539 3.925 1.00 96.19 93 ALA A O 1
ATOM 704 N N . VAL A 1 94 ? 2.896 2.382 5.290 1.00 95.88 94 VAL A N 1
ATOM 705 C CA . VAL A 1 94 ? 2.186 3.165 4.265 1.00 95.88 94 VAL A CA 1
ATOM 706 C C . VAL A 1 94 ? 3.114 4.195 3.623 1.00 95.88 94 VAL A C 1
ATOM 708 O O . VAL A 1 94 ? 3.232 4.250 2.398 1.00 95.88 94 VAL A O 1
ATOM 711 N N . ILE A 1 95 ? 3.814 5.002 4.425 1.00 95.31 95 ILE A N 1
ATOM 712 C CA . ILE A 1 95 ? 4.711 6.046 3.910 1.00 95.31 95 ILE A CA 1
ATOM 713 C C . ILE A 1 95 ? 5.848 5.431 3.092 1.00 95.31 95 ILE A C 1
ATOM 715 O O . ILE A 1 95 ? 6.157 5.944 2.012 1.00 95.31 95 ILE A O 1
ATOM 719 N N . ARG A 1 96 ? 6.463 4.346 3.577 1.00 95.31 96 ARG A N 1
ATOM 720 C CA . ARG A 1 96 ? 7.550 3.643 2.882 1.00 95.31 96 ARG A CA 1
ATOM 721 C C . ARG A 1 96 ? 7.095 3.154 1.514 1.00 95.31 96 ARG A C 1
ATOM 723 O O . ARG A 1 96 ? 7.730 3.500 0.517 1.00 95.31 96 ARG A O 1
ATOM 730 N N . PHE A 1 97 ? 5.971 2.439 1.472 1.00 95.69 97 PHE A N 1
ATOM 731 C CA . PHE A 1 97 ? 5.406 1.920 0.234 1.00 95.69 97 PHE A CA 1
ATOM 732 C C . PHE A 1 97 ? 5.094 3.043 -0.764 1.00 95.69 97 PHE A C 1
ATOM 734 O O . PHE A 1 97 ? 5.630 3.042 -1.871 1.00 95.69 97 PHE A O 1
ATOM 741 N N . TYR A 1 98 ? 4.295 4.047 -0.381 1.00 94.56 98 TYR A N 1
ATOM 742 C CA . TYR A 1 98 ? 3.870 5.086 -1.327 1.00 94.56 98 TYR A CA 1
ATOM 743 C C . TYR A 1 98 ? 5.005 6.013 -1.762 1.00 94.56 98 TYR A C 1
ATOM 745 O O . TYR A 1 98 ? 5.036 6.444 -2.915 1.00 94.56 98 TYR A O 1
ATOM 753 N N . THR A 1 99 ? 5.963 6.309 -0.881 1.00 92.44 99 THR A N 1
ATOM 754 C CA . THR A 1 99 ? 7.153 7.084 -1.267 1.00 92.44 99 THR A CA 1
ATOM 755 C C . THR A 1 99 ? 7.965 6.319 -2.304 1.00 92.44 99 THR A C 1
ATOM 757 O O . THR A 1 99 ? 8.340 6.876 -3.336 1.00 92.44 99 THR A O 1
ATOM 760 N N . GLY A 1 100 ? 8.197 5.030 -2.059 1.00 91.44 100 GLY A N 1
ATOM 761 C CA . GLY A 1 100 ? 8.896 4.170 -2.997 1.00 91.44 100 GLY A CA 1
ATOM 762 C C . GLY A 1 100 ? 8.154 4.023 -4.332 1.00 91.44 100 GLY A C 1
ATOM 763 O O . GLY A 1 100 ? 8.761 4.158 -5.393 1.00 91.44 100 GLY A O 1
ATOM 764 N N . ALA A 1 101 ? 6.834 3.845 -4.293 1.00 90.62 101 ALA A N 1
ATOM 765 C CA . ALA A 1 101 ? 5.982 3.754 -5.473 1.00 90.62 101 ALA A CA 1
ATOM 766 C C . ALA A 1 101 ? 6.063 5.005 -6.360 1.00 90.62 101 ALA A C 1
ATOM 768 O O . ALA A 1 101 ? 6.231 4.902 -7.576 1.00 90.62 101 ALA A O 1
ATOM 769 N N . ILE A 1 102 ? 6.006 6.193 -5.750 1.00 90.44 102 ILE A N 1
ATOM 770 C CA . ILE A 1 102 ? 6.130 7.471 -6.463 1.00 90.44 102 ILE A CA 1
ATOM 771 C C . ILE A 1 102 ? 7.487 7.562 -7.174 1.00 90.44 102 ILE A C 1
ATOM 773 O O . ILE A 1 102 ? 7.537 7.938 -8.346 1.00 90.44 102 ILE A O 1
ATOM 777 N N . LEU A 1 103 ? 8.580 7.189 -6.499 1.00 90.00 103 LEU A N 1
ATOM 778 C CA . LEU A 1 103 ? 9.927 7.205 -7.081 1.00 90.00 103 LEU A CA 1
ATOM 779 C C . LEU A 1 103 ? 10.071 6.212 -8.243 1.00 90.00 103 LEU A C 1
ATOM 781 O O . LEU A 1 103 ? 10.707 6.524 -9.255 1.00 90.00 103 LEU A O 1
ATOM 785 N N . VAL A 1 104 ? 9.459 5.031 -8.133 1.00 88.56 104 VAL A N 1
ATOM 786 C CA . VAL A 1 104 ? 9.447 4.038 -9.214 1.00 88.56 104 VAL A CA 1
ATOM 787 C C . VAL A 1 104 ? 8.651 4.543 -10.415 1.00 88.56 104 VAL A C 1
ATOM 789 O O . VAL A 1 104 ? 9.167 4.491 -11.531 1.00 88.56 104 VAL A O 1
ATOM 792 N N . ASN A 1 105 ? 7.460 5.117 -10.218 1.00 88.00 105 ASN A N 1
ATOM 793 C CA . ASN A 1 105 ? 6.680 5.699 -11.316 1.00 88.00 105 ASN A CA 1
ATOM 794 C C . ASN A 1 105 ? 7.438 6.836 -12.017 1.00 88.00 105 ASN A C 1
ATOM 796 O O . ASN A 1 105 ? 7.452 6.892 -13.246 1.00 88.00 105 ASN A O 1
ATOM 800 N N . GLN A 1 106 ? 8.130 7.699 -11.266 1.00 89.38 106 GLN A N 1
ATOM 801 C CA . GLN A 1 106 ? 8.991 8.744 -11.837 1.00 89.38 106 GLN A CA 1
ATOM 802 C C . GLN A 1 106 ? 10.153 8.158 -12.650 1.00 89.38 106 GLN A C 1
ATOM 804 O O . GLN A 1 106 ? 10.467 8.651 -13.736 1.00 89.38 106 GLN A O 1
ATOM 809 N N . SER A 1 107 ? 10.773 7.082 -12.159 1.00 87.56 107 SER A N 1
ATOM 810 C CA . SER A 1 107 ? 11.861 6.391 -12.861 1.00 87.56 107 SER A CA 1
ATOM 811 C C . SER A 1 107 ? 11.373 5.744 -14.159 1.00 87.56 107 SER A C 1
ATOM 813 O O . SER A 1 107 ? 12.033 5.846 -15.190 1.00 87.56 107 SER A O 1
ATOM 815 N N . ILE A 1 108 ? 10.184 5.137 -14.133 1.00 85.75 108 ILE A N 1
ATOM 816 C CA . ILE A 1 108 ? 9.519 4.566 -15.309 1.00 85.75 108 ILE A CA 1
ATOM 817 C C . ILE A 1 108 ? 9.203 5.656 -16.335 1.00 85.75 108 ILE A C 1
ATOM 819 O O . ILE A 1 108 ? 9.499 5.478 -17.514 1.00 85.75 108 ILE A O 1
ATOM 823 N N . GLN A 1 109 ? 8.632 6.785 -15.907 1.00 86.38 109 GLN A N 1
ATOM 824 C CA . GLN A 1 109 ? 8.342 7.916 -16.795 1.00 86.38 109 GLN A CA 1
ATOM 825 C C . GLN A 1 109 ? 9.620 8.453 -17.442 1.00 86.38 109 GLN A C 1
ATOM 827 O O . GLN A 1 109 ? 9.693 8.546 -18.663 1.00 86.38 109 GLN A O 1
ATOM 832 N N . THR A 1 110 ? 10.665 8.681 -16.643 1.00 86.69 110 THR A N 1
ATOM 833 C CA . THR A 1 110 ? 11.976 9.125 -17.140 1.00 86.69 110 THR A CA 1
ATOM 834 C C . THR A 1 110 ? 12.544 8.141 -18.163 1.00 86.69 110 THR A C 1
ATOM 836 O O . THR A 1 110 ? 13.035 8.540 -19.217 1.00 86.69 110 THR A O 1
ATOM 839 N N . ALA A 1 111 ? 12.451 6.839 -17.892 1.00 84.19 111 ALA A N 1
ATOM 840 C CA . ALA A 1 111 ? 12.912 5.816 -18.818 1.00 84.19 111 ALA A CA 1
ATOM 841 C C . ALA A 1 111 ? 12.112 5.805 -20.128 1.00 84.19 111 ALA A C 1
ATOM 843 O O . ALA A 1 111 ? 12.709 5.659 -21.192 1.00 84.19 111 ALA A O 1
ATOM 844 N N . ARG A 1 112 ? 10.790 6.010 -20.084 1.00 82.81 112 ARG A N 1
ATOM 845 C CA . ARG A 1 112 ? 9.959 6.139 -21.293 1.00 82.81 112 ARG A CA 1
ATOM 846 C C . ARG A 1 112 ? 10.331 7.360 -22.121 1.00 82.81 112 ARG A C 1
ATOM 848 O O . ARG A 1 112 ? 10.440 7.243 -23.340 1.00 82.81 112 ARG A O 1
ATOM 855 N N . ASP A 1 113 ? 10.570 8.495 -21.473 1.00 85.19 113 ASP A N 1
ATOM 856 C CA . ASP A 1 113 ? 10.990 9.713 -22.162 1.00 85.19 113 ASP A CA 1
ATOM 857 C C . ASP A 1 113 ? 12.323 9.484 -22.886 1.00 85.19 113 ASP A C 1
ATOM 859 O O . ASP A 1 113 ? 12.444 9.801 -24.071 1.00 85.19 113 ASP A O 1
ATOM 863 N N . LEU A 1 114 ? 13.283 8.826 -22.227 1.00 82.75 114 LEU A N 1
ATOM 864 C CA . LEU A 1 114 ? 14.561 8.443 -22.835 1.00 82.75 114 LEU A CA 1
ATOM 865 C C . LEU A 1 114 ? 14.392 7.461 -24.003 1.00 82.75 114 LEU A C 1
ATOM 867 O O . LEU A 1 114 ? 15.052 7.627 -25.026 1.00 82.75 114 LEU A O 1
ATOM 871 N N . ILE A 1 115 ? 13.499 6.470 -23.887 1.00 83.50 115 ILE A N 1
ATOM 872 C CA . ILE A 1 115 ? 13.178 5.534 -24.981 1.00 83.50 115 ILE A CA 1
ATOM 873 C C . ILE A 1 115 ? 12.634 6.294 -26.189 1.00 83.50 115 ILE A C 1
ATOM 875 O O . ILE A 1 115 ? 13.084 6.060 -27.306 1.00 83.50 115 ILE A O 1
ATOM 879 N N . SER A 1 116 ? 11.695 7.218 -25.967 1.00 82.19 116 SER A N 1
ATOM 880 C CA . SER A 1 116 ? 11.046 7.977 -27.042 1.00 82.19 116 SER A CA 1
ATOM 881 C C . SER A 1 116 ? 12.011 8.876 -27.824 1.00 82.19 116 SER A C 1
ATOM 883 O O . SER A 1 116 ? 11.753 9.195 -28.982 1.00 82.19 116 SER A O 1
ATOM 885 N N . GLN A 1 117 ? 13.125 9.262 -27.197 1.00 83.50 117 GLN A N 1
ATOM 886 C CA . GLN A 1 117 ? 14.147 10.143 -27.763 1.00 83.50 117 GLN A CA 1
ATOM 887 C C . GLN A 1 117 ? 15.372 9.382 -28.293 1.00 83.50 117 GLN A C 1
ATOM 889 O O . GLN A 1 117 ? 16.295 10.006 -28.814 1.00 83.50 117 GLN A O 1
ATOM 894 N N . SER A 1 118 ? 15.426 8.056 -28.133 1.00 81.31 118 SER A N 1
ATOM 895 C CA . SER A 1 118 ? 16.611 7.257 -28.444 1.00 81.31 118 SER A CA 1
ATOM 896 C C . SER A 1 118 ? 16.492 6.535 -29.782 1.00 81.31 118 SER A C 1
ATOM 898 O O . SER A 1 118 ? 15.512 5.846 -30.043 1.00 81.31 118 SER A O 1
ATOM 900 N N . ASP A 1 119 ? 17.558 6.593 -30.582 1.00 79.62 119 ASP A N 1
ATOM 901 C CA . ASP A 1 119 ? 17.666 5.830 -31.833 1.00 79.62 119 ASP A CA 1
ATOM 902 C C . ASP A 1 119 ? 17.887 4.321 -31.603 1.00 79.62 119 ASP A C 1
ATOM 904 O O . ASP A 1 119 ? 17.669 3.512 -32.502 1.00 79.62 119 ASP A O 1
ATOM 908 N N . ASN A 1 120 ? 18.344 3.923 -30.408 1.00 77.75 120 ASN A N 1
ATOM 909 C CA . ASN A 1 120 ? 18.643 2.529 -30.054 1.00 77.75 120 ASN A CA 1
ATOM 910 C C . ASN A 1 120 ? 18.156 2.192 -28.630 1.00 77.75 120 ASN A C 1
ATOM 912 O O . ASN A 1 120 ? 18.972 1.915 -27.746 1.00 77.75 120 ASN A O 1
ATOM 916 N N . PRO A 1 121 ? 16.834 2.194 -28.384 1.00 69.56 121 PRO A N 1
ATOM 917 C CA . PRO A 1 121 ? 16.265 2.044 -27.046 1.00 69.56 121 PRO A CA 1
ATOM 918 C C . PRO A 1 121 ? 16.609 0.702 -26.378 1.00 69.56 121 PRO A C 1
ATOM 920 O O . PRO A 1 121 ? 16.722 0.628 -25.159 1.00 69.56 121 PRO A O 1
ATOM 923 N N . GLN A 1 122 ? 16.860 -0.349 -27.165 1.00 70.44 122 GLN A N 1
ATOM 924 C CA . GLN A 1 122 ? 17.285 -1.663 -26.669 1.00 70.44 122 GLN A CA 1
ATOM 925 C C . GLN A 1 122 ? 18.680 -1.704 -26.010 1.00 70.44 122 GLN A C 1
ATOM 927 O O . GLN A 1 122 ? 19.033 -2.733 -25.439 1.00 70.44 122 GLN A O 1
ATOM 932 N N . LEU A 1 123 ? 19.490 -0.641 -26.114 1.00 71.62 123 LEU A N 1
ATOM 933 C CA . LEU A 1 123 ? 20.831 -0.583 -25.511 1.00 71.62 123 LEU A CA 1
ATOM 934 C C . LEU A 1 123 ? 20.836 -0.035 -24.077 1.00 71.62 123 LEU A C 1
ATOM 936 O O . LEU A 1 123 ? 21.875 -0.080 -23.419 1.00 71.62 123 LEU A O 1
ATOM 940 N N . HIS A 1 124 ? 19.706 0.484 -23.594 1.00 73.50 124 HIS A N 1
ATOM 941 C CA . HIS A 1 124 ? 19.588 0.985 -22.227 1.00 73.50 124 HIS A CA 1
ATOM 942 C C . HIS A 1 124 ? 19.393 -0.163 -21.234 1.00 73.50 124 HIS A C 1
ATOM 944 O O . HIS A 1 124 ? 18.668 -1.121 -21.501 1.00 73.50 124 HIS A O 1
ATOM 950 N N . ASP A 1 125 ? 20.032 -0.045 -20.071 1.00 75.75 125 ASP A N 1
ATOM 951 C CA . ASP A 1 125 ? 19.859 -0.975 -18.956 1.00 75.75 125 ASP A CA 1
ATOM 952 C C . ASP A 1 125 ? 18.785 -0.452 -17.994 1.00 75.75 125 ASP A C 1
ATOM 954 O O . ASP A 1 125 ? 18.949 0.601 -17.376 1.00 75.75 125 ASP A O 1
ATOM 958 N N . TYR A 1 126 ? 17.697 -1.209 -17.848 1.00 77.94 126 TYR A N 1
ATOM 959 C CA . TYR A 1 126 ? 16.594 -0.891 -16.936 1.00 77.94 126 TYR A CA 1
ATOM 960 C C . TYR A 1 126 ? 16.597 -1.761 -15.672 1.00 77.94 126 TYR A C 1
ATOM 962 O O . TYR A 1 126 ? 15.602 -1.816 -14.946 1.00 77.94 126 TYR A O 1
ATOM 970 N N . SER A 1 127 ? 17.702 -2.449 -15.373 1.00 77.50 127 SER A N 1
ATOM 971 C CA . SER A 1 127 ? 17.829 -3.323 -14.199 1.00 77.50 127 SER A CA 1
ATOM 972 C C . SER A 1 127 ? 17.490 -2.627 -12.871 1.00 77.50 127 SER A C 1
ATOM 974 O O . SER A 1 127 ? 16.853 -3.236 -12.013 1.00 77.50 127 SER A O 1
ATOM 976 N N . SER A 1 128 ? 17.825 -1.342 -12.720 1.00 80.62 128 SER A N 1
ATOM 977 C CA . SER A 1 128 ? 17.530 -0.540 -11.522 1.00 80.62 128 SER A CA 1
ATOM 978 C C . SER A 1 128 ? 16.032 -0.323 -11.282 1.00 80.62 128 SER A C 1
ATOM 980 O O . SER A 1 128 ? 15.580 -0.356 -10.136 1.00 80.62 128 SER A O 1
ATOM 982 N N . ILE A 1 129 ? 15.240 -0.151 -12.345 1.00 81.62 129 ILE A N 1
ATOM 983 C CA . ILE A 1 129 ? 13.778 -0.025 -12.258 1.00 81.62 129 ILE A CA 1
ATOM 984 C C . ILE A 1 129 ? 13.187 -1.336 -11.754 1.00 81.62 129 ILE A C 1
ATOM 986 O O . ILE A 1 129 ? 12.326 -1.334 -10.882 1.00 81.62 129 ILE A O 1
ATOM 990 N N . ASN A 1 130 ? 13.699 -2.458 -12.249 1.00 77.56 130 ASN A N 1
ATOM 991 C CA . ASN A 1 130 ? 13.201 -3.771 -11.870 1.00 77.56 130 ASN A CA 1
ATOM 992 C C . ASN A 1 130 ? 13.556 -4.153 -10.431 1.00 77.56 130 ASN A C 1
ATOM 994 O O . ASN A 1 130 ? 12.684 -4.600 -9.697 1.00 77.56 130 ASN A O 1
ATOM 998 N N . GLN A 1 131 ? 14.789 -3.887 -9.990 1.00 82.88 131 GLN A N 1
ATOM 999 C CA . GLN A 1 131 ? 15.163 -4.048 -8.578 1.00 82.88 131 GLN A CA 1
ATOM 1000 C C . GLN A 1 131 ? 14.275 -3.201 -7.662 1.00 82.88 131 GLN A C 1
ATOM 1002 O O . GLN A 1 131 ? 13.900 -3.624 -6.569 1.00 82.88 131 GLN A O 1
ATOM 1007 N N . SER A 1 132 ? 13.929 -1.997 -8.122 1.00 86.25 132 SER A N 1
ATOM 1008 C CA . SER A 1 132 ? 13.036 -1.113 -7.384 1.00 86.25 132 SER A CA 1
ATOM 1009 C C . SER A 1 132 ? 11.611 -1.670 -7.362 1.00 86.25 132 SER A C 1
ATOM 1011 O O . SER A 1 132 ? 10.992 -1.654 -6.308 1.00 86.25 132 SER A O 1
ATOM 1013 N N . LEU A 1 133 ? 11.106 -2.240 -8.461 1.00 84.00 133 LEU A N 1
ATOM 1014 C CA . LEU A 1 133 ? 9.807 -2.927 -8.489 1.00 84.00 133 LEU A CA 1
ATOM 1015 C C . LEU A 1 133 ? 9.759 -4.119 -7.532 1.00 84.00 133 LEU A C 1
ATOM 1017 O O . LEU A 1 133 ? 8.791 -4.247 -6.790 1.00 84.00 133 LEU A O 1
ATOM 1021 N N . ASP A 1 134 ? 10.801 -4.950 -7.490 1.00 84.44 134 ASP A N 1
ATOM 1022 C CA . ASP A 1 134 ? 10.863 -6.083 -6.561 1.00 84.44 134 ASP A CA 1
ATOM 1023 C C . ASP A 1 134 ? 10.850 -5.610 -5.103 1.00 84.44 134 ASP A C 1
ATOM 1025 O O . ASP A 1 134 ? 10.117 -6.153 -4.277 1.00 84.44 134 ASP A O 1
ATOM 1029 N N . ARG A 1 135 ? 11.585 -4.536 -4.790 1.00 88.81 135 ARG A N 1
ATOM 1030 C CA . ARG A 1 135 ? 11.538 -3.908 -3.465 1.00 88.81 135 ARG A CA 1
ATOM 1031 C C . ARG A 1 135 ? 10.146 -3.369 -3.135 1.00 88.81 135 ARG A C 1
ATOM 1033 O O . ARG A 1 135 ? 9.661 -3.592 -2.033 1.00 88.81 135 ARG A O 1
ATOM 1040 N N . ILE A 1 136 ? 9.487 -2.712 -4.087 1.00 90.62 136 ILE A N 1
ATOM 1041 C CA . ILE A 1 136 ? 8.136 -2.179 -3.889 1.00 90.62 136 ILE A CA 1
ATOM 1042 C C . ILE A 1 136 ? 7.095 -3.280 -3.715 1.00 90.62 136 ILE A C 1
ATOM 1044 O O . ILE A 1 136 ? 6.148 -3.081 -2.962 1.00 90.62 136 ILE A O 1
ATOM 1048 N N . ARG A 1 137 ? 7.267 -4.454 -4.329 1.00 88.62 137 ARG A N 1
ATOM 1049 C CA . ARG A 1 137 ? 6.408 -5.615 -4.046 1.00 88.62 137 ARG A CA 1
ATOM 1050 C C . ARG A 1 137 ? 6.524 -6.071 -2.594 1.00 88.62 137 ARG A C 1
ATOM 1052 O O . ARG A 1 137 ? 5.509 -6.391 -1.983 1.00 88.62 137 ARG A O 1
ATOM 1059 N N . GLN A 1 138 ? 7.736 -6.065 -2.038 1.00 90.06 138 GLN A N 1
ATOM 1060 C CA . GLN A 1 138 ? 7.939 -6.374 -0.620 1.00 90.06 138 GLN A CA 1
ATOM 1061 C C . GLN A 1 138 ? 7.321 -5.295 0.271 1.00 90.06 138 GLN A C 1
ATOM 1063 O O . GLN A 1 138 ? 6.542 -5.615 1.163 1.00 90.06 138 GLN A O 1
ATOM 1068 N N . ASP A 1 139 ? 7.570 -4.017 -0.029 1.00 93.38 139 ASP A N 1
ATOM 1069 C CA . ASP A 1 139 ? 6.984 -2.906 0.729 1.00 93.38 139 ASP A CA 1
ATOM 1070 C C . ASP A 1 139 ? 5.440 -2.904 0.644 1.00 93.38 139 ASP A C 1
ATOM 1072 O O . ASP A 1 139 ? 4.773 -2.604 1.633 1.00 93.38 139 ASP A O 1
ATOM 1076 N N . TRP A 1 140 ? 4.857 -3.280 -0.503 1.00 93.75 140 TRP A N 1
ATOM 1077 C CA . TRP A 1 140 ? 3.409 -3.464 -0.683 1.00 93.75 140 TRP A CA 1
ATOM 1078 C C . TRP A 1 140 ? 2.873 -4.553 0.238 1.00 93.75 140 TRP A C 1
ATOM 1080 O O . TRP A 1 140 ? 1.906 -4.323 0.962 1.00 93.75 140 TRP A O 1
ATOM 1090 N N . LYS A 1 141 ? 3.525 -5.719 0.241 1.00 93.31 141 LYS A N 1
ATOM 1091 C CA . LYS A 1 141 ? 3.138 -6.859 1.070 1.00 93.31 141 LYS A CA 1
ATOM 1092 C C . LYS A 1 141 ? 3.167 -6.489 2.552 1.00 93.31 141 LYS A C 1
ATOM 1094 O O . LYS A 1 141 ? 2.166 -6.676 3.238 1.00 93.31 141 LYS A O 1
ATOM 1099 N N . SER A 1 142 ? 4.271 -5.909 3.025 1.00 93.81 142 SER A N 1
ATOM 1100 C CA . SER A 1 142 ? 4.400 -5.449 4.412 1.00 93.81 142 SER A CA 1
ATOM 1101 C C . SER A 1 142 ? 3.339 -4.404 4.767 1.00 93.81 142 SER A C 1
ATOM 1103 O O . SER A 1 142 ? 2.726 -4.489 5.825 1.00 93.81 142 SER A O 1
ATOM 1105 N N . CYS A 1 143 ? 3.067 -3.452 3.870 1.00 95.19 143 CYS A N 1
ATOM 1106 C CA . CYS A 1 143 ? 2.030 -2.437 4.066 1.00 95.19 143 CYS A CA 1
ATOM 1107 C C . CYS A 1 143 ? 0.631 -3.051 4.214 1.00 95.19 143 CYS A C 1
ATOM 1109 O O . CYS A 1 143 ? -0.104 -2.699 5.136 1.00 95.19 143 CYS A O 1
ATOM 1111 N N . VAL A 1 144 ? 0.268 -3.993 3.341 1.00 93.94 144 VAL A N 1
ATOM 1112 C CA . VAL A 1 144 ? -1.021 -4.692 3.409 1.00 93.94 144 VAL A CA 1
ATOM 1113 C C . VAL A 1 144 ? -1.158 -5.460 4.723 1.00 93.94 144 VAL A C 1
ATOM 1115 O O . VAL A 1 144 ? -2.170 -5.306 5.404 1.00 93.94 144 VAL A O 1
ATOM 1118 N N . LEU A 1 145 ? -0.153 -6.260 5.087 1.00 93.19 145 LEU A N 1
ATOM 1119 C CA . LEU A 1 145 ? -0.189 -7.077 6.302 1.00 93.19 145 LEU A CA 1
ATOM 1120 C C . LEU A 1 145 ? -0.316 -6.211 7.562 1.00 93.19 145 LEU A C 1
ATOM 1122 O O . LEU A 1 145 ? -1.137 -6.514 8.424 1.00 93.19 145 LEU A O 1
ATOM 1126 N N . GLU A 1 146 ? 0.416 -5.098 7.636 1.00 94.06 146 GLU A N 1
ATOM 1127 C CA . GLU A 1 146 ? 0.371 -4.184 8.783 1.00 94.06 146 GLU A CA 1
ATOM 1128 C C . GLU A 1 146 ? -0.994 -3.489 8.927 1.00 94.06 146 GLU A C 1
ATOM 1130 O O . GLU A 1 146 ? -1.539 -3.369 10.026 1.00 94.06 146 GLU A O 1
ATOM 1135 N N . LEU A 1 147 ? -1.590 -3.063 7.808 1.00 92.75 147 LEU A N 1
ATOM 1136 C CA . LEU A 1 147 ? -2.927 -2.463 7.814 1.00 92.75 147 LEU A CA 1
ATOM 1137 C C . LEU A 1 147 ? -4.010 -3.479 8.187 1.00 92.75 147 LEU A C 1
ATOM 1139 O O . LEU A 1 147 ? -4.990 -3.121 8.844 1.00 92.75 147 LEU A O 1
ATOM 1143 N N . MET A 1 148 ? -3.863 -4.729 7.748 1.00 90.00 148 MET A N 1
ATOM 1144 C CA . MET A 1 148 ? -4.840 -5.779 8.010 1.00 90.00 148 MET A CA 1
ATOM 1145 C C . MET A 1 148 ? -4.744 -6.331 9.439 1.00 90.00 148 MET A C 1
ATOM 1147 O O . MET A 1 148 ? -5.789 -6.583 10.034 1.00 90.00 148 MET A O 1
ATOM 1151 N N . SER A 1 149 ? -3.544 -6.467 10.015 1.00 89.12 149 SER A N 1
ATOM 1152 C CA . SER A 1 149 ? -3.332 -7.029 11.363 1.00 89.12 149 SER A CA 1
ATOM 1153 C C . SER A 1 149 ? -4.064 -6.252 12.467 1.00 89.12 149 SER A C 1
ATOM 1155 O O . SER A 1 149 ? -4.456 -6.814 13.489 1.00 89.12 149 SER A O 1
ATOM 1157 N N . ASN A 1 150 ? -4.308 -4.960 12.235 1.00 83.31 150 ASN A N 1
ATOM 1158 C CA . ASN A 1 150 ? -5.015 -4.057 13.139 1.00 83.31 150 ASN A CA 1
ATOM 1159 C C . ASN A 1 150 ? -6.515 -3.894 12.809 1.00 83.31 150 ASN A C 1
ATOM 1161 O O . ASN A 1 150 ? -7.191 -3.026 13.380 1.00 83.31 150 ASN A O 1
ATOM 1165 N N . MET A 1 151 ? -7.057 -4.681 11.873 1.00 83.19 151 MET A N 1
ATOM 1166 C CA . MET A 1 151 ? -8.490 -4.718 11.569 1.00 83.19 151 MET A CA 1
ATOM 1167 C C . MET A 1 151 ? -9.215 -5.805 12.368 1.00 83.19 151 MET A C 1
ATOM 1169 O O . MET A 1 151 ? -8.743 -6.930 12.514 1.00 83.19 151 MET A O 1
ATOM 1173 N N . GLU A 1 152 ? -10.420 -5.490 12.850 1.00 75.75 152 GLU A N 1
ATOM 1174 C CA . GLU A 1 152 ? -11.306 -6.503 13.430 1.00 75.75 152 GLU A CA 1
ATOM 1175 C C . GLU A 1 152 ? -11.651 -7.579 12.395 1.00 75.75 152 GLU A C 1
ATOM 1177 O O . GLU A 1 152 ? -12.059 -7.273 11.272 1.00 75.75 152 GLU A O 1
ATOM 1182 N N . GLY A 1 153 ? -11.521 -8.845 12.800 1.00 69.81 153 GLY A N 1
ATOM 1183 C CA . GLY A 1 153 ? -11.753 -9.988 11.919 1.00 69.81 153 GLY A CA 1
ATOM 1184 C C . GLY A 1 153 ? -10.572 -10.321 11.009 1.00 69.81 153 GLY A C 1
ATOM 1185 O O . GLY A 1 153 ? -10.787 -11.008 10.012 1.00 69.81 153 GLY A O 1
ATOM 1186 N N . TYR A 1 154 ? -9.360 -9.846 11.335 1.00 70.81 154 TYR A N 1
ATOM 1187 C CA . TYR A 1 154 ? -8.131 -10.310 10.699 1.00 70.81 154 TYR A CA 1
ATOM 1188 C C . TYR A 1 154 ? -7.970 -11.821 10.907 1.00 70.81 154 TYR A C 1
ATOM 1190 O O . TYR A 1 154 ? -7.863 -12.264 12.054 1.00 70.81 154 TYR A O 1
ATOM 1198 N N . PRO A 1 155 ? -7.978 -12.611 9.829 1.00 74.62 155 PRO A N 1
ATOM 1199 C CA . PRO A 1 155 ? -7.751 -14.035 9.930 1.00 74.62 155 PRO A CA 1
ATOM 1200 C C . PRO A 1 155 ? -6.266 -14.324 10.080 1.00 74.62 155 PRO A C 1
ATOM 1202 O O . PRO A 1 155 ? -5.437 -13.725 9.403 1.00 74.62 155 PRO A O 1
ATOM 1205 N N . ASN A 1 156 ? -5.932 -15.282 10.937 1.00 78.25 156 ASN A N 1
ATOM 1206 C CA . ASN A 1 156 ? 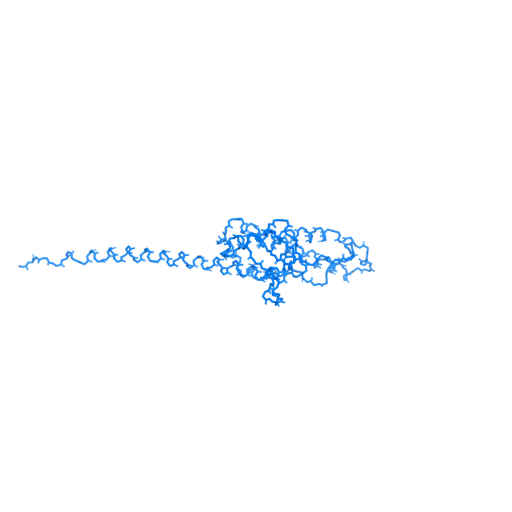-4.547 -15.716 11.113 1.00 78.25 156 ASN A CA 1
ATOM 1207 C C . ASN A 1 156 ? -4.144 -16.720 10.027 1.00 78.25 156 ASN A C 1
ATOM 1209 O O . ASN A 1 156 ? -2.972 -16.825 9.661 1.00 78.25 156 ASN A O 1
ATOM 1213 N N . GLN A 1 157 ? -5.131 -17.453 9.511 1.00 81.19 157 GLN A N 1
ATOM 1214 C CA . GLN A 1 157 ? -4.949 -18.491 8.513 1.00 81.19 157 GLN A CA 1
ATOM 1215 C C . GLN A 1 157 ? -6.011 -18.394 7.424 1.00 81.19 157 GLN A C 1
ATOM 1217 O O . GLN A 1 157 ? -7.170 -18.032 7.653 1.00 81.19 157 GLN A O 1
ATOM 1222 N N . ILE A 1 158 ? -5.601 -18.755 6.217 1.00 82.69 158 ILE A N 1
ATOM 1223 C CA . ILE A 1 158 ? -6.462 -18.846 5.051 1.00 82.69 158 ILE A CA 1
ATOM 1224 C C . ILE A 1 158 ? -6.287 -20.229 4.466 1.00 82.69 158 ILE A C 1
ATOM 1226 O O . ILE A 1 158 ? -5.166 -20.710 4.320 1.00 82.69 158 ILE A O 1
ATOM 1230 N N . LYS A 1 159 ? -7.392 -20.837 4.065 1.00 80.88 159 LYS A N 1
ATOM 1231 C CA . LYS A 1 159 ? -7.370 -22.037 3.250 1.00 80.88 159 LYS A CA 1
ATOM 1232 C C . LYS A 1 159 ? -7.906 -21.718 1.865 1.00 80.88 159 LYS A C 1
ATOM 1234 O O . LYS A 1 159 ? -9.010 -21.179 1.750 1.00 80.88 159 LYS A O 1
ATOM 1239 N N . ILE A 1 160 ? -7.110 -22.036 0.850 1.00 80.81 160 ILE A N 1
ATOM 1240 C CA . ILE A 1 160 ? -7.462 -21.917 -0.565 1.00 80.81 160 ILE A CA 1
ATOM 1241 C C . ILE A 1 160 ? -7.356 -23.316 -1.157 1.00 80.81 160 ILE A C 1
ATOM 1243 O O . ILE A 1 160 ? -6.280 -23.910 -1.148 1.00 80.81 160 ILE A O 1
ATOM 1247 N N . GLU A 1 161 ? -8.481 -23.850 -1.631 1.00 79.44 161 GLU A N 1
ATOM 1248 C CA . GLU A 1 161 ? -8.581 -25.247 -2.074 1.00 79.44 161 GLU A CA 1
ATOM 1249 C C . GLU A 1 161 ? -8.144 -26.228 -0.956 1.00 79.44 161 GLU A C 1
ATOM 1251 O O . GLU A 1 161 ? -8.820 -26.347 0.073 1.00 79.44 161 GLU A O 1
ATOM 1256 N N . GLU A 1 162 ? -7.018 -26.926 -1.132 1.00 79.06 162 GLU A N 1
ATOM 1257 C CA . GLU A 1 162 ? -6.451 -27.870 -0.158 1.00 79.06 162 GLU A CA 1
ATOM 1258 C C . GLU A 1 162 ? -5.253 -27.305 0.624 1.00 79.06 162 GLU A C 1
ATOM 1260 O O . GLU A 1 162 ? -4.781 -27.955 1.557 1.00 79.06 162 GLU A O 1
ATOM 1265 N N . GLU A 1 163 ? -4.786 -26.099 0.293 1.00 83.06 163 GLU A N 1
ATOM 1266 C CA . GLU A 1 163 ? -3.585 -25.499 0.875 1.00 83.06 163 GLU A CA 1
ATOM 1267 C C . GLU A 1 163 ? -3.920 -24.471 1.960 1.00 83.06 163 GLU A C 1
ATOM 1269 O O . GLU A 1 163 ? -4.847 -23.667 1.831 1.00 83.06 163 GLU A O 1
ATOM 1274 N N . GLU A 1 164 ? -3.143 -24.500 3.042 1.00 85.75 164 GLU A N 1
ATOM 1275 C CA . GLU A 1 164 ? -3.262 -23.583 4.174 1.00 85.75 164 GLU A CA 1
ATOM 1276 C C . GLU A 1 164 ? -2.095 -22.598 4.181 1.00 85.75 164 GLU A C 1
ATOM 1278 O O . GLU A 1 164 ? -0.930 -22.973 4.049 1.00 85.75 164 GLU A O 1
ATOM 1283 N N . TYR A 1 165 ? -2.433 -21.327 4.361 1.00 86.44 165 TYR A N 1
ATOM 1284 C CA . TYR A 1 165 ? -1.517 -20.202 4.337 1.00 86.44 165 TYR A CA 1
ATOM 1285 C C . TYR A 1 165 ? -1.660 -19.396 5.622 1.00 86.44 165 TYR A C 1
ATOM 1287 O O . TYR A 1 165 ? -2.768 -19.017 6.007 1.00 86.44 165 TYR A O 1
ATOM 1295 N N . THR A 1 166 ? -0.534 -19.088 6.257 1.00 87.31 166 THR A N 1
ATOM 1296 C CA . THR A 1 166 ? -0.485 -18.103 7.339 1.00 87.31 166 THR A CA 1
ATOM 1297 C C . THR A 1 166 ? -0.458 -16.700 6.740 1.00 87.31 166 THR A C 1
ATOM 1299 O O . THR A 1 166 ? 0.202 -16.458 5.730 1.00 87.31 166 THR A O 1
ATOM 1302 N N . LEU A 1 167 ? -1.191 -15.770 7.349 1.00 84.94 167 LEU A N 1
ATOM 1303 C CA . LEU A 1 167 ? -1.204 -14.359 6.961 1.00 84.94 167 LEU A CA 1
ATOM 1304 C C . LEU A 1 167 ? -0.043 -13.600 7.625 1.00 84.94 167 LEU A C 1
ATOM 1306 O O . LEU A 1 167 ? -0.234 -12.801 8.544 1.00 84.94 167 LEU A O 1
ATOM 1310 N N . ASP A 1 168 ? 1.170 -13.883 7.158 1.00 88.00 168 ASP A N 1
ATOM 1311 C CA . ASP A 1 168 ? 2.425 -13.309 7.649 1.00 88.00 168 ASP A CA 1
ATOM 1312 C C . ASP A 1 168 ? 3.367 -12.894 6.501 1.00 88.00 168 ASP A C 1
ATOM 1314 O O . ASP A 1 168 ? 3.003 -12.902 5.323 1.00 88.00 168 ASP A O 1
ATOM 1318 N N . GLU A 1 169 ? 4.599 -12.502 6.835 1.00 85.94 169 GLU A N 1
ATOM 1319 C CA . GLU A 1 169 ? 5.615 -12.078 5.866 1.00 85.94 169 GLU A CA 1
ATOM 1320 C C . GLU A 1 169 ? 6.044 -13.167 4.874 1.00 85.94 169 GLU A C 1
ATOM 1322 O O . GLU A 1 169 ? 6.735 -12.838 3.910 1.00 85.94 169 GLU A O 1
ATOM 1327 N N . ASP A 1 170 ? 5.603 -14.419 5.024 1.00 88.62 170 ASP A N 1
ATOM 1328 C CA . ASP A 1 170 ? 5.927 -15.526 4.124 1.00 88.62 170 ASP A CA 1
ATOM 1329 C C . ASP A 1 170 ? 4.802 -15.814 3.113 1.00 88.62 170 ASP A C 1
ATOM 1331 O O . ASP A 1 170 ? 5.040 -16.474 2.101 1.00 88.62 170 ASP A O 1
ATOM 1335 N N . ILE A 1 171 ? 3.606 -15.223 3.277 1.00 89.31 171 ILE A N 1
ATOM 1336 C CA . ILE A 1 171 ? 2.477 -15.454 2.354 1.00 89.31 171 ILE A CA 1
ATOM 1337 C C . ILE A 1 171 ? 2.824 -15.081 0.897 1.00 89.31 171 ILE A C 1
ATOM 1339 O O . ILE A 1 171 ? 3.267 -13.962 0.633 1.00 89.31 171 ILE A O 1
ATOM 1343 N N . PRO A 1 172 ? 2.625 -15.947 -0.108 1.00 88.69 172 PRO A N 1
ATOM 1344 C CA . PRO A 1 172 ? 2.943 -15.567 -1.481 1.00 88.69 172 PRO A CA 1
ATOM 1345 C C . PRO A 1 172 ? 2.135 -14.338 -1.934 1.00 88.69 172 PRO A C 1
ATOM 1347 O O . PRO A 1 172 ? 0.929 -14.257 -1.704 1.00 88.69 172 PRO A O 1
ATOM 1350 N N . THR A 1 173 ? 2.780 -13.388 -2.619 1.00 88.00 173 THR A N 1
ATOM 1351 C CA . THR A 1 173 ? 2.146 -12.145 -3.105 1.00 88.00 173 THR A CA 1
ATOM 1352 C C . THR A 1 173 ? 0.849 -12.391 -3.897 1.00 88.00 173 THR A C 1
ATOM 1354 O O . THR A 1 173 ? -0.136 -11.699 -3.625 1.00 88.00 173 THR A O 1
ATOM 1357 N N . PRO A 1 174 ? 0.773 -13.391 -4.807 1.00 86.31 174 PRO A N 1
ATOM 1358 C CA . PRO A 1 174 ? -0.474 -13.696 -5.511 1.00 86.31 174 PRO A CA 1
ATOM 1359 C C . PRO A 1 174 ? -1.602 -14.139 -4.570 1.00 86.31 174 PRO A C 1
ATOM 1361 O O . PRO A 1 174 ? -2.754 -13.760 -4.766 1.00 86.31 174 PRO A O 1
ATOM 1364 N N . ILE A 1 175 ? -1.268 -14.895 -3.520 1.00 87.62 175 ILE A N 1
ATOM 1365 C CA . ILE A 1 175 ? -2.228 -15.386 -2.525 1.00 87.62 175 ILE A CA 1
ATOM 1366 C C . ILE A 1 175 ? -2.767 -14.219 -1.696 1.00 87.62 175 ILE A C 1
ATOM 1368 O O . ILE A 1 175 ? -3.980 -14.083 -1.542 1.00 87.62 175 ILE A O 1
ATOM 1372 N N . LEU A 1 176 ? -1.894 -13.315 -1.238 1.00 89.31 176 LEU A N 1
ATOM 1373 C CA . LEU A 1 176 ? -2.320 -12.107 -0.529 1.00 89.31 176 LEU A CA 1
ATOM 1374 C C . LEU A 1 176 ? -3.244 -11.234 -1.392 1.00 89.31 176 LEU A C 1
ATOM 1376 O O . LEU A 1 176 ? -4.257 -10.732 -0.912 1.00 89.31 176 LEU A O 1
ATOM 1380 N N . TRP A 1 177 ? -2.954 -11.094 -2.686 1.00 88.88 177 TRP A N 1
ATOM 1381 C CA . TRP A 1 177 ? -3.830 -10.361 -3.603 1.00 88.88 177 TRP A CA 1
ATOM 1382 C C . TRP A 1 177 ? -5.202 -11.028 -3.783 1.00 88.88 177 TRP A C 1
ATOM 1384 O O . TRP A 1 177 ? -6.220 -10.331 -3.807 1.00 88.88 177 TRP A O 1
ATOM 1394 N N . MET A 1 178 ? -5.258 -12.364 -3.857 1.00 85.94 178 MET A N 1
ATOM 1395 C CA . MET A 1 178 ? -6.527 -13.104 -3.913 1.00 85.94 178 MET A CA 1
ATOM 1396 C C . MET A 1 178 ? -7.374 -12.865 -2.662 1.00 85.94 178 MET A C 1
ATOM 1398 O O . MET A 1 178 ? -8.586 -12.686 -2.766 1.00 85.94 178 MET A O 1
ATOM 1402 N N . VAL A 1 179 ? -6.742 -12.803 -1.490 1.00 85.62 179 VAL A N 1
ATOM 1403 C CA . VAL A 1 179 ? -7.408 -12.500 -0.215 1.00 85.62 179 VAL A CA 1
ATOM 1404 C C . VAL A 1 179 ? -8.036 -11.114 -0.243 1.00 85.62 179 VAL A C 1
ATOM 1406 O O . VAL A 1 179 ? -9.207 -10.965 0.111 1.00 85.62 179 VAL A O 1
ATOM 1409 N N . LEU A 1 180 ? -7.286 -10.117 -0.720 1.00 87.25 180 LEU A N 1
ATOM 1410 C CA . LEU A 1 180 ? -7.773 -8.746 -0.867 1.00 87.25 180 LEU A CA 1
ATOM 1411 C C . LEU A 1 180 ? -8.936 -8.627 -1.863 1.00 87.25 180 LEU A C 1
ATOM 1413 O O . LEU A 1 180 ? -9.802 -7.771 -1.696 1.00 87.25 180 LEU A O 1
ATOM 1417 N N . ASN A 1 181 ? -8.972 -9.483 -2.887 1.00 85.06 181 ASN A N 1
ATOM 1418 C CA . ASN A 1 181 ? -9.944 -9.417 -3.981 1.00 85.06 181 ASN A CA 1
ATOM 1419 C C . ASN A 1 181 ? -11.028 -10.508 -3.933 1.00 85.06 181 ASN A C 1
ATOM 1421 O O . ASN A 1 181 ? -11.804 -10.630 -4.882 1.00 85.06 181 ASN A O 1
ATOM 1425 N N . ARG A 1 182 ? -11.148 -11.271 -2.839 1.00 78.31 182 ARG A N 1
ATOM 1426 C CA . ARG A 1 182 ? -12.058 -12.432 -2.729 1.00 78.31 182 ARG A CA 1
ATOM 1427 C C . ARG A 1 182 ? -13.501 -12.136 -3.168 1.00 78.31 182 ARG A C 1
ATOM 1429 O O . ARG A 1 182 ? -14.094 -12.896 -3.929 1.00 78.31 182 ARG A O 1
ATOM 1436 N N . ASP A 1 183 ? -14.042 -10.989 -2.743 1.00 74.19 183 ASP A N 1
ATOM 1437 C CA . ASP A 1 183 ? -15.446 -10.629 -2.966 1.00 74.19 183 ASP A CA 1
ATOM 1438 C C . ASP A 1 183 ? -15.686 -10.308 -4.453 1.00 74.19 183 ASP A C 1
ATOM 1440 O O . ASP A 1 183 ? -16.789 -10.491 -4.965 1.00 74.19 183 ASP A O 1
ATOM 1444 N N . ARG A 1 184 ? -14.637 -9.865 -5.163 1.00 74.31 184 ARG A N 1
ATOM 1445 C CA . ARG A 1 184 ? -14.652 -9.618 -6.613 1.00 74.31 184 ARG A CA 1
ATOM 1446 C C . ARG A 1 184 ? -14.472 -10.902 -7.417 1.00 74.31 184 ARG A C 1
ATOM 1448 O O . ARG A 1 184 ? -15.045 -11.021 -8.495 1.00 74.31 184 ARG A O 1
ATOM 1455 N N . LEU A 1 185 ? -13.673 -11.839 -6.908 1.00 69.44 185 LEU A N 1
ATOM 1456 C CA . LEU A 1 185 ? -13.358 -13.097 -7.586 1.00 69.44 185 LEU A CA 1
ATOM 1457 C C . LEU A 1 185 ? -14.512 -14.107 -7.525 1.00 69.44 185 LEU A C 1
ATOM 1459 O O . LEU A 1 185 ? -14.534 -15.051 -8.312 1.00 69.44 185 LEU A O 1
ATOM 1463 N N . GLY A 1 186 ? -15.481 -13.913 -6.623 1.00 59.53 186 GLY A N 1
ATOM 1464 C CA . GLY A 1 186 ? -16.614 -14.828 -6.463 1.00 59.53 186 GLY A CA 1
ATOM 1465 C C . GLY A 1 186 ? -16.188 -16.228 -6.012 1.00 59.53 186 GLY A C 1
ATOM 1466 O O . GLY A 1 186 ? -16.916 -17.195 -6.235 1.00 59.53 186 GLY A O 1
ATOM 1467 N N . THR A 1 187 ? -15.000 -16.352 -5.416 1.00 56.91 187 THR A N 1
ATOM 1468 C CA . THR A 1 187 ? -14.407 -17.627 -5.024 1.00 56.91 187 THR A CA 1
ATOM 1469 C C . THR A 1 187 ? -15.086 -18.153 -3.763 1.00 56.91 187 THR A C 1
ATOM 1471 O O . THR A 1 187 ? -14.879 -17.652 -2.661 1.00 56.91 187 THR A O 1
ATOM 1474 N N . ALA A 1 188 ? -15.894 -19.199 -3.932 1.00 52.69 188 ALA A N 1
ATOM 1475 C CA . ALA A 1 188 ? -16.490 -19.960 -2.834 1.00 52.69 188 ALA A CA 1
ATOM 1476 C C . ALA A 1 188 ? -15.449 -20.760 -2.014 1.00 52.69 188 ALA A C 1
ATOM 1478 O O . ALA A 1 188 ? -15.784 -21.270 -0.948 1.00 52.69 188 ALA A O 1
ATOM 1479 N N . ASP A 1 189 ? -14.199 -20.831 -2.488 1.00 61.53 189 ASP A N 1
ATOM 1480 C CA . ASP A 1 189 ? -13.161 -21.745 -1.991 1.00 61.53 189 ASP A CA 1
ATOM 1481 C C . ASP A 1 189 ? -12.099 -21.088 -1.089 1.00 61.53 189 ASP A C 1
ATOM 1483 O O . ASP A 1 189 ? -11.127 -21.743 -0.715 1.00 61.53 189 ASP A O 1
ATOM 1487 N N . ILE A 1 190 ? -12.261 -19.808 -0.719 1.00 67.94 190 ILE A N 1
ATOM 1488 C CA . ILE A 1 190 ? -11.384 -19.142 0.261 1.00 67.94 190 ILE A CA 1
ATOM 1489 C C . ILE A 1 190 ? -12.075 -19.145 1.624 1.00 67.94 190 ILE A C 1
ATOM 1491 O O . ILE A 1 190 ? -13.077 -18.456 1.826 1.00 67.94 190 ILE A O 1
ATOM 1495 N N . THR A 1 191 ? -11.522 -19.892 2.578 1.00 72.31 191 THR A N 1
ATOM 1496 C CA . THR A 1 191 ? -12.028 -19.931 3.959 1.00 72.31 191 THR A CA 1
ATOM 1497 C C . THR A 1 191 ? -11.027 -19.318 4.929 1.00 72.31 191 THR A C 1
ATOM 1499 O O . THR A 1 191 ? -9.824 -19.544 4.833 1.00 72.31 191 THR A O 1
ATOM 1502 N N . PHE A 1 192 ? -11.536 -18.515 5.861 1.00 74.00 192 PHE A N 1
ATOM 1503 C CA . PHE A 1 192 ? -10.743 -17.796 6.853 1.00 74.00 192 PHE A CA 1
ATOM 1504 C C . PHE A 1 192 ? -10.850 -18.479 8.210 1.00 74.00 192 PHE A C 1
ATOM 1506 O O . PHE A 1 192 ? -11.952 -18.823 8.645 1.00 74.00 192 PHE A O 1
ATOM 1513 N N . GLN A 1 193 ? -9.711 -18.663 8.867 1.00 70.75 193 GLN A N 1
ATOM 1514 C CA . GLN A 1 193 ? -9.610 -19.286 10.179 1.00 70.75 193 GLN A CA 1
ATOM 1515 C C . GLN A 1 193 ? -8.902 -18.320 11.143 1.00 70.75 193 GLN A C 1
ATOM 1517 O O . GLN A 1 193 ? -7.945 -17.636 10.767 1.00 70.75 193 GLN A O 1
ATOM 1522 N N . ASN A 1 194 ? -9.418 -18.244 12.372 1.00 63.41 194 ASN A N 1
ATOM 1523 C CA . ASN A 1 194 ? -8.884 -17.411 13.454 1.00 63.41 194 ASN A CA 1
ATOM 1524 C C . ASN A 1 194 ? -8.118 -18.262 14.458 1.00 63.41 194 ASN A C 1
ATOM 1526 O O . ASN A 1 194 ? -8.679 -19.304 14.864 1.00 63.41 194 ASN A O 1
#

Secondary structure (DSSP, 8-state):
-----SSSHHHHHHHHHHHHHHHHHHHHHHHHHHHHHHHHHHHHHHHHT-HHHH----S-TTT---SS-----HHHHHTGGGGGGS-HHHHHHHHHHHHHHHHHHHHHHHHHHHHHT-S-GGGS--HHHHHHHHHHHHHHHHHHHHHHHTSTT--SEEEETTEEEESSTTS-HHHHHHHHTHHHHT-TTEEEE-

Organism: NCBI:txid1126240

Radius of gyration: 25.36 Å; chains: 1; bounding box: 59×67×86 Å

Foldseek 3Di:
DDDDDPPPPVVVVVVVVVVVVVVVVVVVVVVLVVLLQVLLVLLLLQLLPLVVLLDPDDPDLWQDQDPDLRHDCPSCVVCVVVLVSYPPQLSVLSCVLVVLSVVLSVLSVVLVVVCVVDPCSRVDTPNVSSVSSNVSSLSSLSNNLRSLVPDPPRFQWKFAAHDIDGSDSPGRSNRSSCVSCVVVVVDPRIDGHD

Sequence (194 aa):
MIISSVGSALIGGIAGGVGTYIVQEKIRANKKEEKIRQLRQSLIAELSCLDELANEKSSNYRTQVPGNEIITAEVYKSNSSQISLLTPEEAEAVIRFYTGAILVNQSIQTARDLISQSDNPQLHDYSSINQSLDRIRQDWKSCVLELMSNMEGYPNQIKIEEEEYTLDEDIPTPILWMVLNRDRLGTADITFQN

=== Feature glossary ===
Each block in this record encodes a different view of the same protein. In brief:

Predicted aligned error. PAE(i, j) answers: if I align the predicted and true structures on residue i, how far off (in Å) do I expect residue j to be? A block-diagonal PAE matrix with low values on the blocks and high values off-diagonal is the signature of a multi-domain protein with confidently predicted domains but uncertain inter-domain orientation.

Contact-map, Ramachandran, and PAE plots. Plot images: a contact map (which residues are close in 3D, as an N×N binary image), a Ramachandran scatter (backbone torsion angles, revealing secondary-structure composition at a glance), and — for AlphaFold structures — a PAE heatmap (pairwise prediction confidence).

Backbone torsions (φ/ψ). φ (phi) and ψ (psi) are the two rotatable backbone dihedrals per residue: φ is the C(i-1)–N–Cα–C torsion, ψ is the N–Cα–C–N(i+1) torsion, both in degrees on (−180°, 180°]. 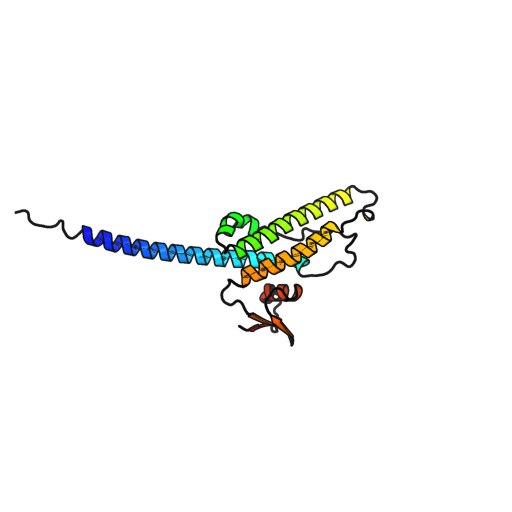α-helical residues cluster near (−60°, −45°); β-strand residues near (−120°, +130°). A Ramachandran plot is simply a scatter of (φ, ψ) for every residue.

Foldseek 3Di. A 3Di character summarizes, for each residue, the relative orientation of the Cα frame of its nearest spatial neighbor. Because it encodes fold topology rather than chemistry, 3Di alignments detect remote structural similarity that sequence alignment misses.

Radius of gyration, Cα contacts, bounding box. Three whole-structure scalars: the radius of gyration (RMS distance of Cα from centroid, in Å), the count of Cα–Cα contacts (pairs closer than 8 Å and separated by more than four residues in sequence — i.e. tertiary, not local, contacts), and the bounding-box dimensions. Together they distinguish compact globular folds from extended fibres or disordered chains.

Sequence. Sequence gives the chain of amino acids in standard one-letter code (A=alanine, C=cysteine, …, Y=tyrosine), read N→C. It is the only feature that is directly encoded by the gene; all structural features are derived from the folded form of this sequence.

mmCIF coordinates. Atomic coordinates in PDBx/mmCIF format — the same representation the Protein Data Bank distributes. Each line of the _atom_site loop places one backbone atom in Cartesian space (units: ångströms, origin: arbitrary).

Secondary structure (3-state, P-SEA). Three-state secondary structure (P-SEA) collapses the eight DSSP classes into helix (a), strand (b), and coil (c). P-SEA assigns these from Cα geometry alone — distances and angles — without requiring backbone oxygens, so it works on any Cα trace.

InterPro / GO / CATH / organism. Functional annotations link the protein to curated databases. InterPro entries identify conserved domains and families by matching the sequence against member-database signatures (Pfam, PROSITE, CDD, …). Gene Ontology (GO) terms describe molecular function, biological process, and cellular component in a controlled vocabulary. CATH places the structure in a hierarchical fold classification (Class/Architecture/Topology/Homologous-superfamily). The organism is the source species.

B-factor. B-factor (Debye–Waller factor) reflects atomic displacement in the crystal lattice. It is an experimental observable (units Å²), not a prediction; low values mean the atom is pinned down, high values mean it moves or is heterogeneous across the crystal.

Rendered structure images. Structure images are PyMOL renders from six orthogonal camera directions. Cartoon representation draws helices as coils and strands as arrows; sticks shows the backbone as bonds; surface shows the solvent-excluded envelope. Rainbow coloring maps sequence position to hue (blue→red, N→C); chain coloring assigns a distinct color per polypeptide.

Solvent-accessible surface area. Solvent-accessible surface area (SASA) is the area in Å² traced out by the centre of a 1.4 Å probe sphere (a water molecule) rolled over the protein's van der Waals surface (Shrake–Rupley / Lee–Richards construction). Buried residues have near-zero SASA; fully exposed residues can exceed 200 Å². The total SASA scales roughly with the number of surface residues.

Secondary structure (8-state, DSSP). The SS8 string is DSSP's per-residue secondary-structure call. α-helix (H) means an i→i+4 H-bond ladder; β-strand (E) means the residue participates in a β-sheet; 3₁₀ (G) and π (I) are tighter and wider helices; T/S are turns/bends; '-' is loop.

pLDDT. For AlphaFold models, the B-factor field carries pLDDT — the model's own estimate of local accuracy on a 0–100 scale. Regions with pLDDT<50 should be treated as essentially unmodeled; they often correspond to intrinsically disordered segments.

Nearest PDB structures. Nearest PDB neighbors are the top structural matches found by Foldseek when searching this structure against the entire Protein Data Bank. Each hit reports a TM-score (0 to 1; >0.5 almost always implies the same fold) and an E-value. These are *structural* homologs — they may share no detectable sequence similarity.